Protein AF-A0A395H4I0-F1 (afdb_monomer)

Sequence (330 aa):
MQPSVQTNLETSKQPSVEATQTSAINPSAIHPSTIHPMQPIQTPQPAIRRTYPSWLFFQRISRWSTEQLDALNISQHDMITPRVLIGEEYIPTRRDRDAVYTNLLRAFTEPSEFDIVGYDPASTMMRNNQLRHTFQLLGMIFDIIFKNEPLPCTVDMLISQLGMPFALFRDNFIVDREDIPFHLLKFNMRGTLHCNGGIYHHTDRKRRFPLVVFAHTTKTHHRLPHPTNHELASTLLPMTTEYDHGLTRPKYTGFSISAHGTEYRITRADASHTYFEDLRHGRLTREKLIVLRTVKYNLLWREDREEFFEAFYAMCGFLGGYWGGKKSLV

Solvent-accessible surface area (backbone atoms only — not comparable to full-atom values): 19245 Å² total; per-residue (Å²): 134,84,85,87,87,87,84,86,91,86,88,87,83,84,87,88,88,82,90,79,92,83,86,92,87,88,88,87,89,85,87,89,82,91,77,82,81,78,72,79,79,76,70,75,74,73,79,77,74,58,74,45,66,52,58,69,78,67,74,54,48,35,71,66,50,70,71,56,51,59,54,51,30,70,43,78,44,72,67,40,52,52,46,76,64,71,33,65,92,43,44,74,40,93,87,62,48,43,70,66,57,53,52,49,52,45,55,66,36,65,59,49,47,66,52,27,64,62,56,46,74,82,40,73,66,42,60,71,31,91,49,37,65,40,38,47,50,50,15,52,44,48,51,36,56,76,70,71,47,90,75,76,92,52,60,48,59,44,52,44,52,64,35,55,84,41,64,76,39,54,75,42,42,42,75,43,59,54,61,45,59,48,74,36,69,74,40,71,41,71,51,66,48,86,40,48,14,30,35,25,46,57,86,49,82,79,62,68,59,43,54,27,21,26,22,55,62,78,89,68,82,92,81,65,56,58,58,68,35,33,39,50,41,27,14,44,48,26,25,50,44,44,54,50,73,64,61,90,49,85,56,38,64,9,26,20,39,36,48,55,83,56,33,35,32,52,32,38,27,40,34,42,53,67,37,52,54,24,47,46,61,9,39,75,36,88,53,56,32,38,34,38,27,39,52,76,22,41,60,57,41,47,70,32,32,48,54,47,46,52,34,53,52,20,46,50,50,45,50,48,40,72,71,63,81,46,89,74,86,126

Secondary structure (DSSP, 8-state):
--------------------------------------------------SS-TTTTTSSTT---HHHHHHTTEEEEEEE-HHHHH-GGGS--TTT--HHHHHHHHHHHSS-HHHHHT--TTSHHHHH-TTHHHHHHHHHHHHHHHTT--PPP-HHHHHHHHHTTSHHHHHHEEEE-S-EEEEEGGGTEEEEE-SS-EEEETT-TT--SEEEEEE-----TTTSPPHHHHHHHHHHHHHHHHHHHT---SEEEEEEEEEETTEEEEEEEEEEHHHHHHHHTT---SS-EEEEEEPPEETTSHHHHHHHHHHHHHHHHHHHHHHHSS----

pLDDT: mean 79.47, std 21.93, range [29.45, 97.94]

Structure (mmCIF, N/CA/C/O backbone):
data_AF-A0A395H4I0-F1
#
_entry.id   AF-A0A395H4I0-F1
#
loop_
_atom_site.group_PDB
_atom_site.id
_atom_site.type_symbol
_atom_site.label_atom_id
_atom_site.label_alt_id
_atom_site.label_comp_id
_atom_site.label_asym_id
_atom_site.label_entity_id
_atom_site.label_seq_id
_atom_site.pdbx_PDB_ins_code
_atom_site.Cartn_x
_atom_site.Cartn_y
_atom_site.Cartn_z
_atom_site.occupancy
_atom_site.B_iso_or_equiv
_atom_site.auth_seq_id
_atom_site.auth_comp_id
_atom_site.auth_asym_id
_atom_site.auth_atom_id
_atom_site.pdbx_PDB_model_num
ATOM 1 N N . MET A 1 1 ? 56.758 -24.321 8.928 1.00 40.31 1 MET A N 1
ATOM 2 C CA . MET A 1 1 ? 57.228 -24.179 10.319 1.00 40.31 1 MET A CA 1
ATOM 3 C C . MET A 1 1 ? 56.050 -23.730 11.166 1.00 40.31 1 MET A C 1
ATOM 5 O O . MET A 1 1 ? 55.597 -22.607 11.002 1.00 40.31 1 MET A O 1
ATOM 9 N N . GLN A 1 2 ? 55.502 -24.644 11.973 1.00 40.38 2 GLN A N 1
ATOM 10 C CA . GLN A 1 2 ? 54.698 -24.297 13.153 1.00 40.38 2 GLN A CA 1
ATOM 11 C C . GLN A 1 2 ? 55.598 -23.559 14.166 1.00 40.38 2 GLN A C 1
ATOM 13 O O . GLN A 1 2 ? 56.822 -23.708 14.093 1.00 40.38 2 GLN A O 1
ATOM 18 N N . PRO A 1 3 ? 55.018 -22.777 15.090 1.00 43.78 3 PRO A N 1
ATOM 19 C CA . PRO A 1 3 ? 54.666 -23.374 16.378 1.00 43.78 3 PRO A CA 1
ATOM 20 C C . PRO A 1 3 ? 53.314 -22.912 16.945 1.00 43.78 3 PRO A C 1
ATOM 22 O O . PRO A 1 3 ? 52.966 -21.735 16.956 1.00 43.78 3 PRO A O 1
ATOM 25 N N . SER A 1 4 ? 52.595 -23.891 17.480 1.00 36.41 4 SER A N 1
ATOM 26 C CA . SER A 1 4 ? 51.643 -23.779 18.587 1.00 36.41 4 SER A CA 1
ATOM 27 C C . SER A 1 4 ? 52.429 -23.743 19.905 1.00 36.41 4 SER A C 1
ATOM 29 O O . SER A 1 4 ? 53.425 -24.450 19.957 1.00 36.41 4 SER A O 1
ATOM 31 N N . VAL A 1 5 ? 51.962 -23.057 20.962 1.00 35.47 5 VAL A N 1
ATOM 32 C CA . VAL A 1 5 ? 52.017 -23.512 22.379 1.00 35.47 5 VAL A CA 1
ATOM 33 C C . VAL A 1 5 ? 51.016 -22.700 23.230 1.00 35.47 5 VAL A C 1
ATOM 35 O O . VAL A 1 5 ? 50.913 -21.483 23.112 1.00 35.47 5 VAL A O 1
ATOM 38 N N . GLN A 1 6 ? 50.275 -23.438 24.063 1.00 35.91 6 GLN A N 1
ATOM 39 C CA . GLN A 1 6 ? 49.303 -23.053 25.098 1.00 35.91 6 GLN A CA 1
ATOM 40 C C . GLN A 1 6 ? 49.957 -22.572 26.410 1.00 35.91 6 GLN A C 1
ATOM 42 O O . GLN A 1 6 ? 51.056 -23.014 26.715 1.00 35.91 6 GLN A O 1
ATOM 47 N N . THR A 1 7 ? 49.197 -21.860 27.257 1.00 34.38 7 THR A N 1
ATOM 48 C CA . THR A 1 7 ? 49.207 -21.989 28.743 1.00 34.38 7 THR A CA 1
ATOM 49 C C . THR A 1 7 ? 47.941 -21.323 29.318 1.00 34.38 7 THR A C 1
ATOM 51 O O . THR A 1 7 ? 47.656 -20.185 28.966 1.00 34.38 7 THR A O 1
ATOM 54 N N . ASN A 1 8 ? 47.030 -22.100 29.925 1.00 30.36 8 ASN A N 1
ATOM 55 C CA . ASN A 1 8 ? 46.751 -22.297 31.372 1.00 30.36 8 ASN A CA 1
ATOM 56 C C . ASN A 1 8 ? 45.872 -21.196 32.017 1.00 30.36 8 ASN A C 1
ATOM 58 O O . ASN A 1 8 ? 46.215 -20.026 31.946 1.00 30.36 8 ASN A O 1
ATOM 62 N N . LEU A 1 9 ? 44.632 -21.485 32.448 1.00 32.34 9 LEU A N 1
ATOM 63 C CA . LEU A 1 9 ? 44.163 -22.148 33.692 1.00 32.34 9 LEU A CA 1
ATOM 64 C C . LEU A 1 9 ? 44.311 -21.265 34.943 1.00 32.34 9 LEU A C 1
ATOM 66 O O . LEU A 1 9 ? 45.402 -21.173 35.486 1.00 32.34 9 LEU A O 1
ATOM 70 N N . GLU A 1 10 ? 43.190 -20.731 35.449 1.00 31.22 10 GLU A N 1
ATOM 71 C CA . GLU A 1 10 ? 42.990 -20.564 36.894 1.00 31.22 10 GLU A CA 1
ATOM 72 C C . GLU A 1 10 ? 41.499 -20.531 37.295 1.00 31.22 10 GLU A C 1
ATOM 74 O O . GLU A 1 10 ? 40.673 -19.776 36.787 1.00 31.22 10 GLU A O 1
ATOM 79 N N . THR A 1 11 ? 41.196 -21.453 38.203 1.00 31.09 11 THR A N 1
ATOM 80 C CA . THR A 1 11 ? 40.010 -21.715 39.030 1.00 31.09 11 THR A CA 1
ATOM 81 C C . THR A 1 11 ? 39.593 -20.557 39.942 1.00 31.09 11 THR A C 1
ATOM 83 O O . THR A 1 11 ? 40.468 -19.852 40.425 1.00 31.09 11 THR A O 1
ATOM 86 N N . SER A 1 12 ? 38.305 -20.484 40.339 1.00 29.45 12 SER A N 1
ATOM 87 C CA . SER A 1 12 ? 37.882 -20.465 41.767 1.00 29.45 12 SER A CA 1
ATOM 88 C C . SER A 1 12 ? 36.377 -20.162 41.995 1.00 29.45 12 SER A C 1
ATOM 90 O O . SER A 1 12 ? 35.897 -19.075 41.694 1.00 29.45 12 SER A O 1
ATOM 92 N N . LYS A 1 13 ? 35.715 -21.126 42.660 1.00 32.75 13 LYS A N 1
ATOM 93 C CA . LYS A 1 13 ? 34.699 -21.030 43.743 1.00 32.75 13 LYS A CA 1
ATOM 94 C C . LYS A 1 13 ? 33.244 -20.585 43.478 1.00 32.75 13 LYS A C 1
ATOM 96 O O . LYS A 1 13 ? 32.913 -19.408 43.423 1.00 32.75 13 LYS A O 1
ATOM 101 N N . GLN A 1 14 ? 32.362 -21.590 43.565 1.00 36.56 14 GLN A N 1
ATOM 102 C CA . GLN A 1 14 ? 31.036 -21.527 44.209 1.00 36.56 14 GLN A CA 1
ATOM 103 C C . GLN A 1 14 ? 31.145 -21.258 45.724 1.00 36.56 14 GLN A C 1
ATOM 105 O O . GLN A 1 14 ? 32.187 -21.531 46.331 1.00 36.56 14 GLN A O 1
ATOM 110 N N . PRO A 1 15 ? 30.022 -20.872 46.356 1.00 43.84 15 PRO A N 1
ATOM 111 C CA . PRO A 1 15 ? 29.534 -21.714 47.445 1.00 43.84 15 PRO A CA 1
ATOM 112 C C . PRO A 1 15 ? 28.026 -22.011 47.406 1.00 43.84 15 PRO A C 1
ATOM 114 O O . PRO A 1 15 ? 27.200 -21.241 46.919 1.00 43.84 15 PRO A O 1
ATOM 117 N N . SER A 1 16 ? 27.739 -23.182 47.962 1.00 33.38 16 SER A N 1
ATOM 118 C CA . SER A 1 16 ? 26.475 -23.868 48.216 1.00 33.38 16 SER A CA 1
ATOM 119 C C . SER A 1 16 ? 25.776 -23.354 49.481 1.00 33.38 16 SER A C 1
ATOM 121 O O . SER A 1 16 ? 26.465 -22.972 50.424 1.00 33.38 16 SER A O 1
ATOM 123 N N . VAL A 1 17 ? 24.445 -23.480 49.566 1.00 35.34 17 VAL A N 1
ATOM 124 C CA . VAL A 1 17 ? 23.722 -23.653 50.843 1.00 35.34 17 VAL A CA 1
ATOM 125 C C . VAL A 1 17 ? 22.528 -24.584 50.620 1.00 35.34 17 VAL A C 1
ATOM 127 O O . VAL A 1 17 ? 21.749 -24.392 49.689 1.00 35.34 17 VAL A O 1
ATOM 130 N N . GLU A 1 18 ? 22.404 -25.584 51.488 1.00 33.91 18 GLU A N 1
ATOM 131 C CA . GLU A 1 18 ? 21.342 -26.586 51.549 1.00 33.91 18 GLU A CA 1
ATOM 132 C C . GLU A 1 18 ? 20.825 -26.692 53.001 1.00 33.91 18 GLU A C 1
ATOM 134 O O . GLU A 1 18 ? 21.573 -26.400 53.937 1.00 33.91 18 GLU A O 1
ATOM 139 N N . ALA A 1 19 ? 19.589 -27.203 53.135 1.00 36.31 19 ALA A N 1
ATOM 140 C CA . ALA A 1 19 ? 18.969 -27.845 54.314 1.00 36.31 19 ALA A CA 1
ATOM 141 C C . ALA A 1 19 ? 18.337 -26.903 55.388 1.00 36.31 19 ALA A C 1
ATOM 143 O O . ALA A 1 19 ? 18.839 -25.817 55.634 1.00 36.31 19 ALA A O 1
ATOM 144 N N . THR A 1 20 ? 17.234 -27.197 56.108 1.00 31.31 20 THR A N 1
ATOM 145 C CA . THR A 1 20 ? 16.386 -28.403 56.304 1.00 31.31 20 THR A CA 1
ATOM 146 C C . THR A 1 20 ? 15.064 -28.020 57.037 1.00 31.31 20 THR A C 1
ATOM 148 O O . THR A 1 20 ? 15.086 -27.057 57.792 1.00 31.31 20 THR A O 1
ATOM 151 N N . GLN A 1 21 ? 13.966 -28.779 56.812 1.00 31.06 21 GLN A N 1
ATOM 152 C CA . GLN A 1 21 ? 12.900 -29.338 57.718 1.00 31.06 21 GLN A CA 1
ATOM 153 C C . GLN A 1 21 ? 12.555 -28.652 59.089 1.00 31.06 21 GLN A C 1
ATOM 155 O O . GLN A 1 21 ? 13.427 -28.103 59.737 1.00 31.06 21 GLN A O 1
ATOM 160 N N . THR A 1 22 ? 11.356 -28.685 59.721 1.00 29.86 22 THR A N 1
ATOM 161 C CA . THR A 1 22 ? 10.336 -29.751 59.938 1.00 29.86 22 THR A CA 1
ATOM 162 C C . THR A 1 22 ? 9.107 -29.219 60.753 1.00 29.86 22 THR A C 1
ATOM 164 O O . THR A 1 22 ? 9.269 -28.298 61.544 1.00 29.86 22 THR A O 1
ATOM 167 N N . SER A 1 23 ? 7.950 -29.908 60.649 1.00 32.09 23 SER A N 1
ATOM 168 C CA . SER A 1 23 ? 6.951 -30.288 61.704 1.00 32.09 23 SER A CA 1
ATOM 169 C C . SER A 1 23 ? 5.918 -29.331 62.373 1.00 32.09 23 SER A C 1
ATOM 171 O O . SER A 1 23 ? 6.251 -28.545 63.246 1.00 32.09 23 SER A O 1
ATOM 173 N N . ALA A 1 24 ? 4.633 -29.583 62.044 1.00 32.31 24 ALA A N 1
ATOM 174 C CA . ALA A 1 24 ? 3.453 -30.003 62.858 1.00 32.31 24 ALA A CA 1
ATOM 175 C C . ALA A 1 24 ? 2.949 -29.285 64.153 1.00 32.31 24 ALA A C 1
ATOM 177 O O . ALA A 1 24 ? 3.719 -29.049 65.074 1.00 32.31 24 ALA A O 1
ATOM 178 N N . ILE A 1 25 ? 1.597 -29.163 64.257 1.00 32.47 25 ILE A N 1
ATOM 179 C CA . ILE A 1 25 ? 0.652 -29.483 65.386 1.00 32.47 25 ILE A CA 1
ATOM 180 C C . ILE A 1 25 ? -0.531 -28.462 65.519 1.00 32.47 25 ILE A C 1
ATOM 182 O O . ILE A 1 25 ? -0.321 -27.268 65.688 1.00 32.47 25 ILE A O 1
ATOM 186 N N . ASN A 1 26 ? -1.782 -28.966 65.463 1.00 32.38 26 ASN A N 1
ATOM 187 C CA . ASN A 1 26 ? -3.092 -28.372 65.885 1.00 32.38 26 ASN A CA 1
ATOM 188 C C . ASN A 1 26 ? -3.301 -28.584 67.421 1.00 32.38 26 ASN A C 1
ATOM 190 O O . ASN A 1 26 ? -2.611 -29.485 67.897 1.00 32.38 26 ASN A O 1
ATOM 194 N N . PRO A 1 27 ? -4.249 -27.985 68.217 1.00 43.47 27 PRO A N 1
ATOM 195 C CA . PRO A 1 27 ? -5.638 -27.574 67.882 1.00 43.47 27 PRO A CA 1
ATOM 196 C C . PRO A 1 27 ? -6.277 -26.403 68.726 1.00 43.47 27 PRO A C 1
ATOM 198 O O . PRO A 1 27 ? -5.654 -25.816 69.602 1.00 43.47 27 PRO A O 1
ATOM 201 N N . SER A 1 28 ? -7.591 -26.180 68.515 1.00 32.28 28 SER A N 1
ATOM 202 C CA . SER A 1 28 ? -8.637 -25.791 69.504 1.00 32.28 28 SER A CA 1
ATOM 203 C C . SER A 1 28 ? -9.051 -24.315 69.747 1.00 32.28 28 SER A C 1
ATOM 205 O O . SER A 1 28 ? -8.457 -23.600 70.540 1.00 32.28 28 SER A O 1
ATOM 207 N N . ALA A 1 29 ? -10.249 -24.003 69.215 1.00 31.52 29 ALA A N 1
ATOM 208 C CA . ALA A 1 29 ? -11.496 -23.699 69.954 1.00 31.52 29 ALA A CA 1
ATOM 209 C C . ALA A 1 29 ? -12.008 -22.237 70.161 1.00 31.52 29 ALA A C 1
ATOM 211 O O . ALA A 1 29 ? -11.309 -21.353 70.632 1.00 31.52 29 ALA A O 1
ATOM 212 N N . ILE A 1 30 ? -13.337 -22.130 69.945 1.00 33.91 30 ILE A N 1
ATOM 213 C CA . ILE A 1 30 ? -14.381 -21.221 70.496 1.00 33.91 30 ILE A CA 1
ATOM 214 C C . ILE A 1 30 ? -14.670 -19.854 69.801 1.00 33.91 30 ILE A C 1
ATOM 216 O O . ILE A 1 30 ? -13.828 -18.974 69.701 1.00 33.91 30 ILE A O 1
ATOM 220 N N . HIS A 1 31 ? -15.940 -19.734 69.364 1.00 36.09 31 HIS A N 1
ATOM 221 C CA . HIS A 1 31 ? -16.800 -18.594 68.935 1.00 36.09 31 HIS A CA 1
ATOM 222 C C . HIS A 1 31 ? -16.770 -17.322 69.836 1.00 36.09 31 HIS A C 1
ATOM 224 O O . HIS A 1 31 ? -16.160 -17.400 70.898 1.00 36.09 31 HIS A O 1
ATOM 230 N N . PRO A 1 32 ? -17.542 -16.217 69.588 1.00 44.81 32 PRO A N 1
ATOM 231 C CA . PRO A 1 32 ? -18.353 -15.767 68.426 1.00 44.81 32 PRO A CA 1
ATOM 232 C C . PRO A 1 32 ? -18.133 -14.271 68.026 1.00 44.81 32 PRO A C 1
ATOM 234 O O . PRO A 1 32 ? -17.576 -13.498 68.798 1.00 44.81 32 PRO A O 1
ATOM 237 N N . SER A 1 33 ? -18.671 -13.830 66.872 1.00 32.62 33 SER A N 1
ATOM 238 C CA . SER A 1 33 ? -19.470 -12.582 66.678 1.00 32.62 33 SER A CA 1
ATOM 239 C C . SER A 1 33 ? -19.290 -11.922 65.298 1.00 32.62 33 SER A C 1
ATOM 241 O O . SER A 1 33 ? -18.226 -11.434 64.942 1.00 32.62 33 SER A O 1
ATOM 243 N N . THR A 1 34 ? -20.399 -11.894 64.557 1.00 43.41 34 THR A N 1
ATOM 244 C CA . THR A 1 34 ? -20.977 -10.743 63.840 1.00 43.41 34 THR A CA 1
ATOM 245 C C . THR A 1 34 ? -20.044 -9.720 63.184 1.00 43.41 34 THR A C 1
ATOM 247 O O . THR A 1 34 ? -19.693 -8.729 63.814 1.00 43.41 34 THR A O 1
ATOM 250 N N . ILE A 1 35 ? -19.834 -9.841 61.867 1.00 40.31 35 ILE A N 1
ATOM 251 C CA . ILE A 1 35 ? -19.731 -8.685 60.958 1.00 40.31 35 ILE A CA 1
ATOM 252 C C . ILE A 1 35 ? -20.445 -9.048 59.648 1.00 40.31 35 ILE A C 1
ATOM 254 O O . ILE A 1 35 ? -20.053 -9.975 58.942 1.00 40.31 35 ILE A O 1
ATOM 258 N N . HIS A 1 36 ? -21.521 -8.323 59.337 1.00 45.88 36 HIS A N 1
ATOM 259 C CA . HIS A 1 36 ? -22.152 -8.343 58.020 1.00 45.88 36 HIS A CA 1
ATOM 260 C C . HIS A 1 36 ? -21.139 -7.888 56.959 1.00 45.88 36 HIS A C 1
ATOM 262 O O . HIS A 1 36 ? -20.554 -6.816 57.129 1.00 45.88 36 HIS A O 1
ATOM 268 N N . PRO A 1 37 ? -20.957 -8.597 55.832 1.00 40.00 37 PRO A N 1
ATOM 269 C CA . PRO A 1 37 ? -20.312 -7.981 54.689 1.00 40.00 37 PRO A CA 1
ATOM 270 C C . PRO A 1 37 ? -21.253 -6.893 54.163 1.00 40.00 37 PRO A C 1
ATOM 272 O O . PRO A 1 37 ? -22.315 -7.187 53.610 1.00 40.00 37 PRO A O 1
ATOM 275 N N . MET A 1 38 ? -20.874 -5.626 54.360 1.00 42.22 38 MET A N 1
ATOM 276 C CA . MET A 1 38 ? -21.398 -4.530 53.553 1.00 42.22 38 MET A CA 1
ATOM 277 C C . MET A 1 38 ? -21.181 -4.926 52.095 1.00 42.22 38 MET A C 1
ATOM 279 O O . MET A 1 38 ? -20.045 -5.014 51.627 1.00 42.22 38 MET A O 1
ATOM 283 N N . GLN A 1 39 ? -22.273 -5.204 51.386 1.00 44.09 39 GLN A N 1
ATOM 284 C CA . GLN A 1 39 ? -22.231 -5.251 49.936 1.00 44.09 39 GLN A CA 1
ATOM 285 C C . GLN A 1 39 ? -21.665 -3.907 49.463 1.00 44.09 39 GLN A C 1
ATOM 287 O O . GLN A 1 39 ? -22.126 -2.863 49.938 1.00 44.09 39 GLN A O 1
ATOM 292 N N . PRO A 1 40 ? -20.674 -3.893 48.555 1.00 42.59 40 PRO A N 1
ATOM 293 C CA . PRO A 1 40 ? -20.303 -2.658 47.902 1.00 42.59 40 PRO A CA 1
ATOM 294 C C . PRO A 1 40 ? -21.563 -2.151 47.214 1.00 42.59 40 PRO A C 1
ATOM 296 O O . PRO A 1 40 ? -22.136 -2.847 46.373 1.00 42.59 40 PRO A O 1
ATOM 299 N N . ILE A 1 41 ? -22.009 -0.958 47.602 1.00 43.34 41 ILE A N 1
ATOM 300 C CA . ILE A 1 41 ? -22.979 -0.193 46.832 1.00 43.34 41 ILE A CA 1
ATOM 301 C C . ILE A 1 41 ? -22.347 -0.058 45.448 1.00 43.34 41 ILE A C 1
ATOM 303 O O . ILE A 1 41 ? -21.404 0.707 45.258 1.00 43.34 41 ILE A O 1
ATOM 307 N N . GLN A 1 42 ? -22.808 -0.877 44.502 1.00 41.28 42 GLN A N 1
ATOM 308 C CA . GLN A 1 42 ? -22.519 -0.691 43.094 1.00 41.28 42 GLN A CA 1
ATOM 309 C C . GLN A 1 42 ? -23.211 0.609 42.721 1.00 41.28 42 GLN A C 1
ATOM 311 O O . GLN A 1 42 ? -24.403 0.634 42.420 1.00 41.28 42 GLN A O 1
ATOM 316 N N . THR A 1 43 ? -22.475 1.713 42.814 1.00 39.62 43 THR A N 1
ATOM 317 C CA . THR A 1 43 ? -22.881 2.968 42.202 1.00 39.62 43 THR A CA 1
ATOM 318 C C . THR A 1 43 ? -23.172 2.632 40.743 1.00 39.62 43 THR A C 1
ATOM 320 O O . THR A 1 43 ? -22.268 2.125 40.068 1.00 39.62 43 THR A O 1
ATOM 323 N N . PRO A 1 44 ? -24.404 2.836 40.244 1.00 40.44 44 PRO A N 1
ATOM 324 C CA . PRO A 1 44 ? -24.689 2.613 38.841 1.00 40.44 44 PRO A CA 1
ATOM 325 C C . PRO A 1 44 ? -23.723 3.503 38.070 1.00 40.44 44 PRO A C 1
ATOM 327 O O . PRO A 1 44 ? -23.778 4.728 38.205 1.00 40.44 44 PRO A O 1
ATOM 330 N N . GLN A 1 45 ? -22.787 2.904 37.326 1.00 45.31 45 GLN A N 1
ATOM 331 C CA . GLN A 1 45 ? -21.975 3.674 36.396 1.00 45.31 45 GLN A CA 1
ATOM 332 C C . GLN A 1 45 ? -22.970 4.429 35.510 1.00 45.31 45 GLN A C 1
ATOM 334 O O . GLN A 1 45 ? -23.823 3.779 34.894 1.00 45.31 45 GLN A O 1
ATOM 339 N N . PRO A 1 46 ? -22.940 5.775 35.496 1.00 44.00 46 PRO A N 1
ATOM 340 C CA . PRO A 1 46 ? -23.886 6.541 34.709 1.00 44.00 46 PRO A CA 1
ATOM 341 C C . PRO A 1 46 ? -23.786 6.040 33.276 1.00 44.00 46 PRO A C 1
ATOM 343 O O . PRO A 1 46 ? -22.681 5.931 32.740 1.00 44.00 46 PRO A O 1
ATOM 346 N N . ALA A 1 47 ? -24.933 5.673 32.697 1.00 46.28 47 ALA A N 1
ATOM 347 C CA . ALA A 1 47 ? -25.011 5.189 31.330 1.00 46.28 47 ALA A CA 1
ATOM 348 C C . ALA A 1 47 ? -24.255 6.179 30.442 1.00 46.28 47 ALA A C 1
ATOM 350 O O . ALA A 1 47 ? -24.675 7.327 30.279 1.00 46.28 47 ALA A O 1
ATOM 351 N N . ILE A 1 48 ? -23.086 5.763 29.953 1.00 55.94 48 ILE A N 1
ATOM 352 C CA . ILE A 1 48 ? -22.210 6.638 29.187 1.00 55.94 48 ILE A CA 1
ATOM 353 C C . ILE A 1 48 ? -22.984 6.990 27.921 1.00 55.94 48 ILE A C 1
ATOM 355 O O . ILE A 1 48 ? -23.251 6.135 27.074 1.00 55.94 48 ILE A O 1
ATOM 359 N N . ARG A 1 49 ? -23.408 8.252 27.839 1.00 55.50 49 ARG A N 1
ATOM 360 C CA . ARG A 1 49 ? -24.219 8.768 26.742 1.00 55.50 49 ARG A CA 1
ATOM 361 C C . ARG A 1 49 ? -23.413 8.610 25.455 1.00 55.50 49 ARG A C 1
ATOM 363 O O . ARG A 1 49 ? -22.359 9.223 25.314 1.00 55.50 49 ARG A O 1
ATOM 370 N N . ARG A 1 50 ? -23.894 7.763 24.540 1.00 56.72 50 ARG A N 1
ATOM 371 C CA . ARG A 1 50 ? -23.298 7.620 23.207 1.00 56.72 50 ARG A CA 1
ATOM 372 C C . ARG A 1 50 ? -23.306 8.983 22.523 1.00 56.72 50 ARG A C 1
ATOM 374 O O . ARG A 1 50 ? -24.359 9.611 22.428 1.00 56.72 50 ARG A O 1
ATOM 381 N N . THR A 1 51 ? -22.140 9.423 22.071 1.00 69.31 51 THR A N 1
ATOM 382 C CA . THR A 1 51 ? -21.972 10.621 21.243 1.00 69.31 51 THR A CA 1
ATOM 383 C C . THR A 1 51 ? -22.350 10.311 19.796 1.00 69.31 51 THR A C 1
ATOM 385 O O . THR A 1 51 ? -22.991 11.129 19.146 1.00 69.31 51 THR A O 1
ATOM 388 N N . TYR A 1 52 ? -22.039 9.096 19.326 1.00 64.88 52 TYR A N 1
ATOM 389 C CA . TYR A 1 52 ? -22.276 8.656 17.951 1.00 64.88 52 TYR A CA 1
ATOM 390 C C . TYR A 1 52 ? -22.953 7.274 17.895 1.00 64.88 52 TYR A C 1
ATOM 392 O O . TYR A 1 52 ? -22.707 6.425 18.760 1.00 64.88 52 TYR A O 1
ATOM 400 N N . PRO A 1 53 ? -23.807 7.002 16.892 1.00 62.62 53 PRO A N 1
ATOM 401 C CA . PRO A 1 53 ? -24.320 5.656 16.664 1.00 62.62 53 PRO A CA 1
ATOM 402 C C . PRO A 1 53 ? -23.196 4.711 16.208 1.00 62.62 53 PRO A C 1
ATOM 404 O O . PRO A 1 53 ? -22.326 5.095 15.433 1.00 62.62 53 PRO A O 1
ATOM 407 N N . SER A 1 54 ? -23.231 3.444 16.634 1.00 58.94 54 SER A N 1
ATOM 408 C CA . SER A 1 54 ? -22.163 2.465 16.346 1.00 58.94 54 SER A CA 1
ATOM 409 C C . SER A 1 54 ? -21.972 2.167 14.854 1.00 58.94 54 SER A C 1
ATOM 411 O O . SER A 1 54 ? -20.911 1.722 14.439 1.00 58.94 54 SER A O 1
ATOM 413 N N . TRP A 1 55 ? -22.993 2.429 14.038 1.00 59.12 55 TRP A N 1
ATOM 414 C CA . TRP A 1 55 ? -22.984 2.190 12.598 1.00 59.12 55 TRP A CA 1
ATOM 415 C C . TRP A 1 55 ? -22.392 3.342 11.771 1.00 59.12 55 TRP A C 1
ATOM 417 O O . TRP A 1 55 ? -22.366 3.265 10.543 1.00 59.12 55 TRP A O 1
ATOM 427 N N . LEU A 1 56 ? -21.936 4.416 12.417 1.00 62.81 56 LEU A N 1
ATOM 428 C CA . LEU A 1 56 ? -21.605 5.672 11.752 1.00 62.81 56 LEU A CA 1
ATOM 429 C C . LEU A 1 56 ? -20.420 5.559 10.774 1.00 62.81 56 LEU A C 1
ATOM 431 O O . LEU A 1 56 ? -20.472 6.140 9.696 1.00 62.81 56 LEU A O 1
ATOM 435 N N . PHE A 1 57 ? -19.368 4.809 11.100 1.00 60.59 57 PHE A N 1
ATOM 436 C CA . PHE A 1 57 ? -18.080 4.953 10.405 1.00 60.59 57 PHE A CA 1
ATOM 437 C C . PHE A 1 57 ? -17.905 4.074 9.156 1.00 60.59 57 PHE A C 1
ATOM 439 O O . PHE A 1 57 ? -17.142 4.433 8.276 1.00 60.59 57 PHE A O 1
ATOM 446 N N . PHE A 1 58 ? -18.652 2.979 8.979 1.00 57.38 58 PHE A N 1
ATOM 447 C CA . PHE A 1 58 ? -18.421 2.048 7.849 1.00 57.38 58 PHE A CA 1
ATOM 448 C C . PHE A 1 58 ? -19.630 1.820 6.923 1.00 57.38 58 PHE A C 1
ATOM 450 O O . PHE A 1 58 ? -19.573 0.973 6.039 1.00 57.38 58 PHE A O 1
ATOM 457 N N . GLN A 1 59 ? -20.731 2.568 7.078 1.00 52.31 59 GLN A N 1
ATOM 458 C CA . GLN A 1 59 ? -21.945 2.365 6.265 1.00 52.31 59 GLN A CA 1
ATOM 459 C C . GLN A 1 59 ? -21.808 2.825 4.808 1.00 52.31 59 GLN A C 1
ATOM 461 O O . GLN A 1 59 ? -22.382 2.226 3.901 1.00 52.31 59 GLN A O 1
ATOM 466 N N . ARG A 1 60 ? -21.089 3.927 4.588 1.00 57.09 60 ARG A N 1
ATOM 467 C CA . ARG A 1 60 ? -20.826 4.526 3.275 1.00 57.09 60 ARG A CA 1
ATOM 468 C C . ARG A 1 60 ? -19.444 5.146 3.338 1.00 57.09 60 ARG A C 1
ATOM 470 O O . ARG A 1 60 ? -19.323 6.357 3.461 1.00 57.09 60 ARG A O 1
ATOM 477 N N . ILE A 1 61 ? -18.444 4.270 3.307 1.00 54.53 61 ILE A N 1
ATOM 478 C CA . ILE A 1 61 ? -16.992 4.482 3.472 1.00 54.53 61 ILE A CA 1
ATOM 479 C C . ILE A 1 61 ? -16.436 5.747 2.811 1.00 54.53 61 ILE A C 1
ATOM 481 O O . ILE A 1 61 ? -15.410 6.274 3.215 1.00 54.53 61 ILE A O 1
ATOM 485 N N . SER A 1 62 ? -17.131 6.277 1.822 1.00 53.53 62 SER A N 1
ATOM 486 C CA . SER A 1 62 ? -16.686 7.437 1.096 1.00 53.53 62 SER A CA 1
ATOM 487 C C . SER A 1 62 ? -17.536 8.694 1.302 1.00 53.53 62 SER A C 1
ATOM 489 O O . SER A 1 62 ? -17.039 9.806 1.157 1.00 53.53 62 SER A O 1
ATOM 491 N N . ARG A 1 63 ? -18.778 8.583 1.774 1.00 65.50 63 ARG A N 1
ATOM 492 C CA . ARG A 1 63 ? -19.671 9.732 2.015 1.00 65.50 63 ARG A CA 1
ATOM 493 C C . ARG A 1 63 ? -19.671 10.186 3.472 1.00 65.50 63 ARG A C 1
ATOM 495 O O . ARG A 1 63 ? -20.738 10.451 4.019 1.00 65.50 63 ARG A O 1
ATOM 502 N N . TRP A 1 64 ? -18.501 10.232 4.098 1.00 72.44 64 TRP A N 1
ATOM 503 C CA . TRP A 1 64 ? -18.408 10.734 5.462 1.00 72.44 64 TRP A CA 1
ATOM 504 C C . TRP A 1 64 ? -18.665 12.239 5.512 1.00 72.44 64 TRP A C 1
ATOM 506 O O . TRP A 1 64 ? -18.087 12.999 4.732 1.00 72.44 64 TRP A O 1
ATOM 516 N N . SER A 1 65 ? -19.560 12.649 6.408 1.00 73.38 65 SER A N 1
ATOM 517 C CA . SER A 1 65 ? -19.784 14.042 6.772 1.00 73.38 65 SER A CA 1
ATOM 518 C C . SER A 1 65 ? -18.594 14.583 7.564 1.00 73.38 65 SER A C 1
ATOM 520 O O . SER A 1 65 ? -17.791 13.826 8.111 1.00 73.38 65 SER A O 1
ATOM 522 N N . THR A 1 66 ? -18.502 15.907 7.669 1.00 75.81 66 THR A N 1
ATOM 523 C CA . THR A 1 66 ? -17.509 16.570 8.523 1.00 75.81 66 THR A CA 1
ATOM 524 C C . THR A 1 66 ? -17.594 16.072 9.963 1.00 75.81 66 THR A C 1
ATOM 526 O O . THR A 1 66 ? -16.579 15.717 10.539 1.00 75.81 66 THR A O 1
ATOM 529 N N . GLU A 1 67 ? -18.804 15.900 10.498 1.00 74.00 67 GLU A N 1
ATOM 530 C CA . GLU A 1 67 ? -19.021 15.364 11.848 1.00 74.00 67 GLU A CA 1
ATOM 531 C C . GLU A 1 67 ? -18.439 13.953 12.022 1.00 74.00 67 GLU A C 1
ATOM 533 O O . GLU A 1 67 ? -17.918 13.622 13.085 1.00 74.00 67 GLU A O 1
ATOM 538 N N . GLN A 1 68 ? -18.511 13.114 10.982 1.00 76.94 68 GLN A N 1
ATOM 539 C CA . GLN A 1 68 ? -17.924 11.772 10.995 1.00 76.94 68 GLN A CA 1
ATOM 540 C C . GLN A 1 68 ? -16.396 11.829 10.966 1.00 76.94 68 GLN A C 1
ATOM 542 O O . GLN A 1 68 ? -15.748 11.037 11.643 1.00 76.94 68 GLN A O 1
ATOM 547 N N . LEU A 1 69 ? -15.819 12.764 10.212 1.00 79.56 69 LEU A N 1
ATOM 548 C CA . LEU A 1 69 ? -14.372 12.977 10.170 1.00 79.56 69 LEU A CA 1
ATOM 549 C C . LEU A 1 69 ? -13.845 13.555 11.490 1.00 79.56 69 LEU A C 1
ATOM 551 O O . LEU A 1 69 ? -12.830 13.081 11.999 1.00 79.56 69 LEU A O 1
ATOM 555 N N . ASP A 1 70 ? -14.565 14.505 12.084 1.00 79.62 70 ASP A N 1
ATOM 556 C CA . ASP A 1 70 ? -14.236 15.091 13.386 1.00 79.62 70 ASP A CA 1
ATOM 557 C C . ASP A 1 70 ? -14.274 14.027 14.490 1.00 79.62 70 ASP A C 1
ATOM 559 O O . ASP A 1 70 ? -13.388 13.963 15.344 1.00 79.62 70 ASP A O 1
ATOM 563 N N . ALA A 1 71 ? -15.257 13.126 14.432 1.00 79.94 71 ALA A N 1
ATOM 564 C CA . ALA A 1 71 ? -15.398 12.024 15.376 1.00 79.94 71 ALA A CA 1
ATOM 565 C C . ALA A 1 71 ? -14.266 10.985 15.292 1.00 79.94 71 ALA A C 1
ATOM 567 O O . ALA A 1 71 ? -14.044 10.262 16.262 1.00 79.94 71 ALA A O 1
ATOM 568 N N . LEU A 1 72 ? -13.541 10.916 14.168 1.00 85.75 72 LEU A N 1
ATOM 569 C CA . LEU A 1 72 ? -12.351 10.073 14.028 1.00 85.75 72 LEU A CA 1
ATOM 570 C C . LEU A 1 72 ? -11.096 10.706 14.653 1.00 85.75 72 LEU A C 1
ATOM 572 O O . LEU A 1 72 ? -10.080 10.017 14.754 1.00 85.75 72 LEU A O 1
ATOM 576 N N . ASN A 1 73 ? -11.141 11.979 15.069 1.00 89.88 73 ASN A N 1
ATOM 577 C CA . ASN A 1 73 ? -10.026 12.706 15.690 1.00 89.88 73 ASN A CA 1
ATOM 578 C C . ASN A 1 73 ? -8.693 12.488 14.947 1.00 89.88 73 ASN A C 1
ATOM 580 O O . ASN A 1 73 ? -7.720 11.941 15.476 1.00 89.88 73 ASN A O 1
ATOM 584 N N . ILE A 1 74 ? -8.687 12.842 13.663 1.00 90.88 74 ILE A N 1
ATOM 585 C CA . ILE A 1 74 ? -7.604 12.512 12.737 1.00 90.88 74 ILE A CA 1
ATOM 586 C C . ILE A 1 74 ? -6.430 13.475 12.932 1.00 90.88 74 ILE A C 1
ATOM 588 O O . ILE A 1 74 ? -6.595 14.693 12.943 1.00 90.88 74 ILE A O 1
ATOM 592 N N . SER A 1 75 ? -5.219 12.929 13.015 1.00 94.00 75 SER A N 1
ATOM 593 C CA . SER A 1 75 ? -3.964 13.677 12.923 1.00 94.00 75 SER A CA 1
ATOM 594 C C . SER A 1 75 ? -3.237 13.247 11.663 1.00 94.00 75 SER A C 1
ATOM 596 O O . SER A 1 75 ? -2.637 12.172 11.619 1.00 94.00 75 SER A O 1
ATOM 598 N N . GLN A 1 76 ? -3.331 14.074 10.627 1.00 92.56 76 GLN A N 1
ATOM 599 C CA . GLN A 1 76 ? -2.753 13.780 9.324 1.00 92.56 76 GLN A CA 1
ATOM 600 C C . GLN A 1 76 ? -1.359 14.399 9.187 1.00 92.56 76 GLN A C 1
ATOM 602 O O . GLN A 1 76 ? -1.158 15.571 9.504 1.00 92.56 76 GLN A O 1
ATOM 607 N N . HIS A 1 77 ? -0.414 13.608 8.685 1.00 94.06 77 HIS A N 1
ATOM 608 C CA . HIS A 1 77 ? 0.953 14.011 8.382 1.00 94.06 77 HIS A CA 1
ATOM 609 C C . HIS A 1 77 ? 1.282 13.593 6.946 1.00 94.06 77 HIS A C 1
ATOM 611 O O . HIS A 1 77 ? 1.353 12.403 6.635 1.00 94.06 77 HIS A O 1
ATOM 617 N N . ASP A 1 78 ? 1.458 14.578 6.072 1.00 93.19 78 ASP A N 1
ATOM 618 C CA . ASP A 1 78 ? 1.729 14.375 4.650 1.00 93.19 78 ASP A CA 1
ATOM 619 C C . ASP A 1 78 ? 3.219 14.525 4.324 1.00 93.19 78 ASP A C 1
ATOM 621 O O . ASP A 1 78 ? 3.971 15.145 5.076 1.00 93.19 78 ASP A O 1
ATOM 625 N N . MET A 1 79 ? 3.622 13.998 3.162 1.00 92.94 79 MET A N 1
ATOM 626 C CA . MET A 1 79 ? 4.986 14.101 2.620 1.00 92.94 79 MET A CA 1
ATOM 627 C C . MET A 1 79 ? 6.052 13.515 3.551 1.00 92.94 79 MET A C 1
ATOM 629 O O . MET A 1 79 ? 7.160 14.035 3.668 1.00 92.94 79 MET A O 1
ATOM 633 N N . ILE A 1 80 ? 5.707 12.427 4.231 1.00 94.81 80 ILE A N 1
ATOM 634 C CA . ILE A 1 80 ? 6.627 11.758 5.142 1.00 94.81 80 ILE A CA 1
ATOM 635 C C . ILE A 1 80 ? 7.521 10.756 4.397 1.00 94.81 80 ILE A C 1
ATOM 637 O O . ILE A 1 80 ? 7.119 10.163 3.396 1.00 94.81 80 ILE A O 1
ATOM 641 N N . THR A 1 81 ? 8.739 10.560 4.900 1.00 94.56 81 THR A N 1
ATOM 642 C CA . THR A 1 81 ? 9.719 9.633 4.315 1.00 94.56 81 THR A CA 1
ATOM 643 C C . THR A 1 81 ? 9.392 8.175 4.658 1.00 94.56 81 THR A C 1
ATOM 645 O O . THR A 1 81 ? 8.707 7.925 5.657 1.00 94.56 81 THR A O 1
ATOM 648 N N . PRO A 1 82 ? 9.932 7.188 3.916 1.00 93.19 82 PRO A N 1
ATOM 649 C CA . PRO A 1 82 ? 9.772 5.767 4.246 1.00 93.19 82 PRO A CA 1
ATOM 650 C C . PRO A 1 82 ? 10.163 5.433 5.697 1.00 93.19 82 PRO A C 1
ATOM 652 O O . PRO A 1 82 ? 9.470 4.676 6.379 1.00 93.19 82 PRO A O 1
ATOM 655 N N . ARG A 1 83 ? 11.228 6.076 6.197 1.00 93.81 83 ARG A N 1
ATOM 656 C CA . ARG A 1 83 ? 11.724 5.960 7.578 1.00 93.81 83 ARG A CA 1
ATOM 657 C C . ARG A 1 83 ? 10.680 6.347 8.617 1.00 93.81 83 ARG A C 1
ATOM 659 O O . ARG A 1 83 ? 10.458 5.606 9.567 1.00 93.81 83 ARG A O 1
ATOM 666 N N . VAL A 1 84 ? 10.008 7.477 8.412 1.00 94.81 84 VAL A N 1
ATOM 667 C CA . VAL A 1 84 ? 8.933 7.937 9.303 1.00 94.81 84 VAL A CA 1
ATOM 668 C C . VAL A 1 84 ? 7.666 7.097 9.115 1.00 94.81 84 VAL A C 1
ATOM 670 O O . VAL A 1 84 ? 6.954 6.846 10.084 1.00 94.81 84 VAL A O 1
ATOM 673 N N . LEU A 1 85 ? 7.388 6.637 7.888 1.00 95.19 85 LEU A N 1
ATOM 674 C CA . LEU A 1 85 ? 6.202 5.839 7.567 1.00 95.19 85 LEU A CA 1
ATOM 675 C C . LEU A 1 85 ? 6.219 4.500 8.299 1.00 95.19 85 LEU A C 1
ATOM 677 O O . LEU A 1 85 ? 5.217 4.122 8.903 1.00 95.19 85 LEU A O 1
ATOM 681 N N . ILE A 1 86 ? 7.323 3.759 8.216 1.00 93.38 86 ILE A N 1
ATOM 682 C CA . ILE A 1 86 ? 7.391 2.374 8.697 1.00 93.38 86 ILE A CA 1
ATOM 683 C C . ILE A 1 86 ? 8.088 2.278 10.059 1.00 93.38 86 ILE A C 1
ATOM 685 O O . ILE A 1 86 ? 7.596 1.564 10.937 1.00 93.38 86 ILE A O 1
ATOM 689 N N . GLY A 1 87 ? 9.160 3.044 10.254 1.00 90.69 87 GLY A N 1
ATOM 690 C CA . GLY A 1 87 ? 10.091 2.935 11.376 1.00 90.69 87 GLY A CA 1
ATOM 691 C C . GLY A 1 87 ? 11.495 2.597 10.875 1.00 90.69 87 GLY A C 1
ATOM 692 O O . GLY A 1 87 ? 11.654 1.757 9.988 1.00 90.69 87 GLY A O 1
ATOM 693 N N . GLU A 1 88 ? 12.511 3.256 11.436 1.00 89.00 88 GLU A N 1
ATOM 694 C CA . GLU A 1 88 ? 13.928 3.087 11.071 1.00 89.00 88 GLU A CA 1
ATOM 695 C C . GLU A 1 88 ? 14.389 1.626 11.143 1.00 89.00 88 GLU A C 1
ATOM 697 O O . GLU A 1 88 ? 15.214 1.192 10.346 1.00 89.00 88 GLU A O 1
ATOM 702 N N . GLU A 1 89 ? 13.824 0.848 12.064 1.00 88.31 89 GLU A N 1
ATOM 703 C CA . GLU A 1 89 ? 14.166 -0.553 12.295 1.00 88.31 89 GLU A CA 1
ATOM 704 C C . GLU A 1 89 ? 13.748 -1.504 11.161 1.00 88.31 89 GLU A C 1
ATOM 706 O O . GLU A 1 89 ? 14.245 -2.626 11.097 1.00 88.31 89 GLU A O 1
ATOM 711 N N . TYR A 1 90 ? 12.850 -1.074 10.270 1.00 88.38 90 TYR A N 1
ATOM 712 C CA . TYR A 1 90 ? 12.416 -1.853 9.103 1.00 88.38 90 TYR A CA 1
ATOM 713 C C . TYR A 1 90 ? 13.061 -1.379 7.800 1.00 88.38 90 TYR A C 1
ATOM 715 O O . TYR A 1 90 ? 12.858 -1.993 6.751 1.00 88.38 90 TYR A O 1
ATOM 723 N N . ILE A 1 91 ? 13.814 -0.279 7.846 1.00 87.88 91 ILE A N 1
ATOM 724 C CA . ILE A 1 91 ? 14.487 0.275 6.679 1.00 87.88 91 ILE A CA 1
ATOM 725 C C . ILE A 1 91 ? 15.805 -0.474 6.492 1.00 87.88 91 ILE A C 1
ATOM 727 O O . ILE A 1 91 ? 16.631 -0.458 7.408 1.00 87.88 91 ILE A O 1
ATOM 731 N N . PRO A 1 92 ? 16.055 -1.097 5.325 1.00 77.00 92 PRO A N 1
ATOM 732 C CA . PRO A 1 92 ? 17.303 -1.812 5.082 1.00 77.00 92 PRO A CA 1
ATOM 733 C C . PRO A 1 92 ? 18.515 -0.893 5.284 1.00 77.00 92 PRO A C 1
ATOM 735 O O . PRO A 1 92 ? 18.793 0.003 4.474 1.00 77.00 92 PRO A O 1
ATOM 738 N N . THR A 1 93 ? 19.251 -1.086 6.381 1.00 71.12 93 THR A N 1
ATOM 739 C CA . THR A 1 93 ? 20.454 -0.293 6.648 1.00 71.12 93 THR A CA 1
ATOM 740 C C . THR A 1 93 ? 21.560 -0.697 5.680 1.00 71.12 93 THR A C 1
ATOM 742 O O . THR A 1 93 ? 21.540 -1.784 5.120 1.00 71.12 93 THR A O 1
ATOM 745 N N . ARG A 1 94 ? 22.600 0.130 5.499 1.00 64.50 94 ARG A N 1
ATOM 746 C CA . ARG A 1 94 ? 23.762 -0.263 4.671 1.00 64.50 94 ARG A CA 1
ATOM 747 C C . ARG A 1 94 ? 24.394 -1.602 5.088 1.00 64.50 94 ARG A C 1
ATOM 749 O O . ARG A 1 94 ? 2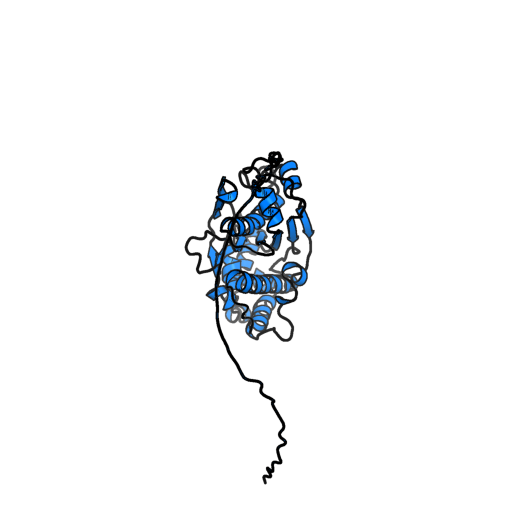5.074 -2.196 4.260 1.00 64.50 94 ARG A O 1
ATOM 756 N N . ARG A 1 95 ? 24.208 -2.038 6.341 1.00 54.41 95 ARG A N 1
ATOM 757 C CA . ARG A 1 95 ? 24.689 -3.330 6.850 1.00 54.41 95 ARG A CA 1
ATOM 758 C C . ARG A 1 95 ? 23.696 -4.471 6.596 1.00 54.41 95 ARG A C 1
ATOM 760 O O . ARG A 1 95 ? 24.155 -5.568 6.317 1.00 54.41 95 ARG A O 1
ATOM 767 N N . ASP A 1 96 ? 22.396 -4.174 6.602 1.00 57.25 96 ASP A N 1
ATOM 768 C CA . ASP A 1 96 ? 21.292 -5.135 6.408 1.00 57.25 96 ASP A CA 1
ATOM 769 C C . ASP A 1 96 ? 20.750 -5.137 4.967 1.00 57.25 96 ASP A C 1
ATOM 771 O O . ASP A 1 96 ? 19.723 -5.740 4.660 1.00 57.25 96 ASP A O 1
ATOM 775 N N . ARG A 1 97 ? 21.406 -4.406 4.056 1.00 63.97 97 ARG A N 1
ATOM 776 C CA . ARG A 1 97 ? 21.133 -4.462 2.621 1.00 63.97 97 ARG A CA 1
ATOM 777 C C . ARG A 1 97 ? 21.625 -5.803 2.098 1.00 63.97 97 ARG A C 1
ATOM 779 O O . ARG A 1 97 ? 22.671 -5.886 1.452 1.00 63.97 97 ARG A O 1
ATOM 786 N N . ASP A 1 98 ? 20.834 -6.835 2.348 1.00 71.00 98 ASP A N 1
ATOM 787 C CA . ASP A 1 98 ? 21.057 -8.149 1.779 1.00 71.00 98 ASP A CA 1
ATOM 788 C C . ASP A 1 98 ? 21.223 -8.033 0.267 1.00 71.00 98 ASP A C 1
ATOM 790 O O . ASP A 1 98 ? 20.638 -7.162 -0.396 1.00 71.00 98 ASP A O 1
ATOM 794 N N . ALA A 1 99 ? 22.027 -8.935 -0.298 1.00 79.81 99 ALA A N 1
ATOM 795 C CA . ALA A 1 99 ? 22.277 -8.974 -1.734 1.00 79.81 99 ALA A CA 1
ATOM 796 C C . ALA A 1 99 ? 20.960 -8.959 -2.531 1.00 79.81 99 ALA A C 1
ATOM 798 O O . ALA A 1 99 ? 20.884 -8.336 -3.585 1.00 79.81 99 ALA A O 1
ATOM 799 N N . VAL A 1 100 ? 19.900 -9.564 -1.983 1.00 82.75 100 VAL A N 1
ATOM 800 C CA . VAL A 1 100 ? 18.550 -9.565 -2.556 1.00 82.75 100 VAL A CA 1
ATOM 801 C C . VAL A 1 100 ? 17.972 -8.150 -2.674 1.00 82.75 100 VAL A C 1
ATOM 803 O O . VAL A 1 100 ? 17.614 -7.751 -3.782 1.00 82.75 100 VAL A O 1
ATOM 806 N N . TYR A 1 101 ? 17.928 -7.371 -1.584 1.00 88.56 101 TYR A N 1
ATOM 807 C CA . TYR A 1 101 ? 17.425 -5.991 -1.613 1.00 88.56 101 TYR A CA 1
ATOM 808 C C . TYR A 1 101 ? 18.230 -5.132 -2.589 1.00 88.56 101 TYR A C 1
ATOM 810 O O . TYR A 1 101 ? 17.660 -4.466 -3.449 1.00 88.56 101 TYR A O 1
ATOM 818 N N . THR A 1 102 ? 19.562 -5.182 -2.500 1.00 90.38 102 THR A N 1
ATOM 819 C CA . THR A 1 102 ? 20.436 -4.346 -3.338 1.00 90.38 102 THR A CA 1
ATOM 820 C C . THR A 1 102 ? 20.300 -4.683 -4.823 1.00 90.38 102 THR A C 1
ATOM 822 O O . THR A 1 102 ? 20.260 -3.778 -5.659 1.00 90.38 102 THR A O 1
ATOM 825 N N . ASN A 1 103 ? 20.201 -5.971 -5.166 1.00 91.31 103 ASN A N 1
ATOM 826 C CA . ASN A 1 103 ? 20.037 -6.413 -6.549 1.00 91.31 103 ASN A CA 1
ATOM 827 C C . ASN A 1 103 ? 18.664 -6.034 -7.108 1.00 91.31 103 ASN A C 1
ATOM 829 O O . ASN A 1 103 ? 18.575 -5.618 -8.261 1.00 91.31 103 ASN A O 1
ATOM 833 N N . LEU A 1 104 ? 17.601 -6.149 -6.308 1.00 93.38 104 LEU A N 1
ATOM 834 C CA . LEU A 1 104 ? 16.257 -5.755 -6.728 1.00 93.38 104 LEU A CA 1
ATOM 835 C C . LEU A 1 104 ? 16.116 -4.245 -6.860 1.00 93.38 104 LEU A C 1
ATOM 837 O O . LEU A 1 104 ? 15.599 -3.790 -7.874 1.00 93.38 104 LEU A O 1
ATOM 841 N N . LEU A 1 105 ? 16.634 -3.473 -5.903 1.00 94.88 105 LEU A N 1
ATOM 842 C CA . LEU A 1 105 ? 16.635 -2.016 -5.987 1.00 94.88 105 LEU A CA 1
ATOM 843 C C . LEU A 1 105 ? 17.383 -1.545 -7.239 1.00 94.88 105 LEU A C 1
ATOM 845 O O . LEU A 1 105 ? 16.883 -0.692 -7.971 1.00 94.88 105 LEU A O 1
ATOM 849 N N . ARG A 1 106 ? 18.554 -2.130 -7.530 1.00 95.06 106 ARG A N 1
ATOM 850 C CA . ARG A 1 106 ? 19.287 -1.844 -8.770 1.00 95.06 106 ARG A CA 1
ATOM 851 C C . ARG A 1 106 ? 18.453 -2.202 -9.995 1.00 95.06 106 ARG A C 1
ATOM 853 O O . ARG A 1 106 ? 18.258 -1.346 -10.843 1.00 95.06 106 ARG A O 1
ATOM 860 N N . ALA A 1 107 ? 17.915 -3.420 -10.061 1.00 95.81 107 ALA A N 1
ATOM 861 C CA . ALA A 1 107 ? 17.069 -3.845 -11.175 1.00 95.81 107 ALA A CA 1
ATOM 862 C C . ALA A 1 107 ? 15.848 -2.927 -11.356 1.00 95.81 107 ALA A C 1
ATOM 864 O O . ALA A 1 107 ? 15.422 -2.688 -12.483 1.00 95.81 107 ALA A O 1
ATOM 865 N N . PHE A 1 108 ? 15.297 -2.385 -10.267 1.00 97.12 108 PHE A N 1
ATOM 866 C CA . PHE A 1 108 ? 14.143 -1.500 -10.328 1.00 97.12 108 PHE A CA 1
ATOM 867 C C . PHE A 1 108 ? 14.500 -0.082 -10.788 1.00 97.12 108 PHE A C 1
ATOM 869 O O . PHE A 1 108 ? 13.705 0.552 -11.472 1.00 97.12 108 PHE A O 1
ATOM 876 N N . THR A 1 109 ? 15.693 0.410 -10.452 1.00 97.19 109 THR A N 1
ATOM 877 C CA . THR A 1 109 ? 16.123 1.800 -10.704 1.00 97.19 109 THR A CA 1
ATOM 878 C C . THR A 1 109 ? 17.011 1.968 -11.936 1.00 97.19 109 THR A C 1
ATOM 880 O O . THR A 1 109 ? 17.165 3.086 -12.417 1.00 97.19 109 THR A O 1
ATOM 883 N N . GLU A 1 110 ? 17.595 0.886 -12.452 1.00 96.62 110 GLU A N 1
ATOM 884 C CA . GLU A 1 110 ? 18.523 0.915 -13.588 1.00 96.62 110 GLU A CA 1
ATOM 885 C C . GLU A 1 110 ? 17.863 1.338 -14.911 1.00 96.62 110 GLU A C 1
ATOM 887 O O . GLU A 1 110 ? 18.440 2.199 -15.575 1.00 96.62 110 GLU A O 1
ATOM 892 N N . PRO A 1 111 ? 16.668 0.837 -15.295 1.00 97.12 111 PRO A N 1
ATOM 893 C CA . PRO A 1 111 ? 15.997 1.311 -16.504 1.00 97.12 111 PRO A CA 1
ATOM 894 C C . PRO A 1 111 ? 15.704 2.803 -16.447 1.00 97.12 111 PRO A C 1
ATOM 896 O O . PRO A 1 111 ? 15.188 3.282 -15.439 1.00 97.12 111 PRO A O 1
ATOM 899 N N . SER A 1 112 ? 15.986 3.542 -17.514 1.00 96.94 112 SER A N 1
ATOM 900 C CA . SER A 1 112 ? 15.601 4.950 -17.616 1.00 96.94 112 SER A CA 1
ATOM 901 C C . SER A 1 112 ? 14.106 5.103 -17.912 1.00 96.94 112 SER A C 1
ATOM 903 O O . SER A 1 112 ? 13.420 4.140 -18.257 1.00 96.94 112 SER A O 1
ATOM 905 N N . GLU A 1 113 ? 13.592 6.329 -17.808 1.00 96.88 113 GLU A N 1
ATOM 906 C CA . GLU A 1 113 ? 12.232 6.652 -18.256 1.00 96.88 113 GLU A CA 1
ATOM 907 C C . GLU A 1 113 ? 12.018 6.263 -19.728 1.00 96.88 113 GLU A C 1
ATOM 909 O O . GLU A 1 113 ? 11.012 5.635 -20.057 1.00 96.88 113 GLU A O 1
ATOM 914 N N . PHE A 1 114 ? 12.991 6.558 -20.598 1.00 96.88 114 PHE A N 1
ATOM 915 C CA . PHE A 1 114 ? 12.921 6.229 -22.024 1.00 96.88 114 PHE A CA 1
ATOM 916 C C . PHE A 1 114 ? 12.811 4.729 -22.271 1.00 96.88 114 PHE A C 1
ATOM 918 O O . PHE A 1 114 ? 12.051 4.310 -23.140 1.00 96.88 114 PHE A O 1
ATOM 925 N N . ASP A 1 115 ? 13.522 3.920 -21.489 1.00 96.75 115 ASP A N 1
ATOM 926 C CA . ASP A 1 115 ? 13.468 2.471 -21.639 1.00 96.75 115 ASP A CA 1
ATOM 927 C C . ASP A 1 115 ? 12.120 1.884 -21.206 1.00 96.75 115 ASP A C 1
ATOM 929 O O . ASP A 1 115 ? 11.694 0.858 -21.731 1.00 96.75 115 ASP A O 1
ATOM 933 N N . ILE A 1 116 ? 11.452 2.509 -20.230 1.00 97.31 116 ILE A N 1
ATOM 934 C CA . ILE A 1 116 ? 10.134 2.078 -19.747 1.00 97.31 116 ILE A CA 1
ATOM 935 C C . ILE A 1 116 ? 9.045 2.510 -20.728 1.00 97.31 116 ILE A C 1
ATOM 937 O O . ILE A 1 116 ? 8.190 1.706 -21.091 1.00 97.31 116 ILE A O 1
ATOM 941 N N . VAL A 1 117 ? 9.080 3.767 -21.173 1.00 96.62 117 VAL A N 1
ATOM 942 C CA . VAL A 1 117 ? 8.112 4.317 -22.132 1.00 96.62 117 VAL A CA 1
ATOM 943 C C . VAL A 1 117 ? 8.235 3.625 -23.490 1.00 96.62 117 VAL A C 1
ATOM 945 O O . VAL A 1 117 ? 7.232 3.243 -24.086 1.00 96.62 117 VAL A O 1
ATOM 948 N N . GLY A 1 118 ? 9.463 3.421 -23.964 1.00 94.62 118 GLY A N 1
ATOM 949 C CA . GLY A 1 118 ? 9.777 2.728 -25.211 1.00 94.62 118 GLY A CA 1
ATOM 950 C C . GLY A 1 118 ? 9.999 1.228 -25.039 1.00 94.62 118 GLY A C 1
ATOM 951 O O . GLY A 1 118 ? 10.835 0.681 -25.755 1.00 94.62 118 GLY A O 1
ATOM 952 N N . TYR A 1 119 ? 9.319 0.588 -24.077 1.00 96.56 119 TYR A N 1
ATOM 953 C CA . TYR A 1 119 ? 9.573 -0.796 -23.668 1.00 96.56 119 TYR A CA 1
ATOM 954 C C . TYR A 1 119 ? 9.812 -1.738 -24.857 1.00 96.56 119 TYR A C 1
ATOM 956 O O . TYR A 1 119 ? 8.904 -2.034 -25.635 1.00 96.56 119 TYR A O 1
ATOM 964 N N . ASP A 1 120 ? 11.034 -2.266 -24.940 1.00 95.94 120 ASP A N 1
ATOM 965 C CA . ASP A 1 120 ? 11.428 -3.277 -25.916 1.00 95.94 120 ASP A CA 1
ATOM 966 C C . ASP A 1 120 ? 11.878 -4.558 -25.192 1.00 95.94 120 ASP A C 1
ATOM 968 O O . ASP A 1 120 ? 12.943 -4.561 -24.555 1.00 95.94 120 ASP A O 1
ATOM 972 N N . PRO A 1 121 ? 11.121 -5.671 -25.295 1.00 94.31 121 PRO A N 1
ATOM 973 C CA . PRO A 1 121 ? 11.499 -6.937 -24.672 1.00 94.31 121 PRO A CA 1
ATOM 974 C C . PRO A 1 121 ? 12.769 -7.559 -25.278 1.00 94.31 121 PRO A C 1
ATOM 976 O O . PRO A 1 121 ? 13.367 -8.433 -24.645 1.00 94.31 121 PRO A O 1
ATOM 979 N N . ALA A 1 122 ? 13.188 -7.144 -26.481 1.00 94.88 122 ALA A N 1
ATOM 980 C CA . ALA A 1 122 ? 14.415 -7.615 -27.121 1.00 94.88 122 ALA A CA 1
ATOM 981 C C . ALA A 1 122 ? 15.670 -6.877 -26.629 1.00 94.88 122 ALA A C 1
ATOM 983 O O . ALA A 1 122 ? 16.778 -7.415 -26.753 1.00 94.88 122 ALA A O 1
ATOM 984 N N . SER A 1 123 ? 15.514 -5.689 -26.033 1.00 95.94 123 SER A N 1
ATOM 985 C CA . SER A 1 123 ? 16.628 -4.923 -25.476 1.00 95.94 123 SER A CA 1
ATOM 986 C C . SER A 1 123 ? 17.382 -5.738 -24.420 1.00 95.94 123 SER A C 1
ATOM 988 O O . SER A 1 123 ? 16.792 -6.414 -23.571 1.00 95.94 123 SER A O 1
ATOM 990 N N . THR A 1 124 ? 18.718 -5.674 -24.444 1.00 93.50 124 THR A N 1
ATOM 991 C CA . THR A 1 124 ? 19.565 -6.402 -23.481 1.00 93.50 124 THR A CA 1
ATOM 992 C C . THR A 1 124 ? 19.202 -6.054 -22.039 1.00 93.50 124 THR A C 1
ATOM 994 O O . THR A 1 124 ? 19.215 -6.933 -21.178 1.00 93.50 124 THR A O 1
ATOM 997 N N . MET A 1 125 ? 18.842 -4.793 -21.790 1.00 93.75 125 MET A N 1
ATOM 998 C CA . MET A 1 125 ? 18.461 -4.320 -20.468 1.00 93.75 125 MET A CA 1
ATOM 999 C C . MET A 1 125 ? 17.158 -4.967 -19.985 1.00 93.75 125 MET A C 1
ATOM 1001 O O . MET A 1 125 ? 17.168 -5.585 -18.925 1.00 93.75 125 MET A O 1
ATOM 1005 N N . MET A 1 126 ? 16.062 -4.916 -20.754 1.00 95.19 126 MET A N 1
ATOM 1006 C CA . MET A 1 126 ? 14.788 -5.511 -20.319 1.00 95.19 126 MET A CA 1
ATOM 1007 C C . MET A 1 126 ? 14.834 -7.035 -20.296 1.00 95.19 126 MET A C 1
ATOM 1009 O O . MET A 1 126 ? 14.316 -7.653 -19.366 1.00 95.19 126 MET A O 1
ATOM 1013 N N . ARG A 1 127 ? 15.496 -7.663 -21.274 1.00 94.62 127 ARG A N 1
ATOM 1014 C CA . ARG A 1 127 ? 15.609 -9.126 -21.348 1.00 94.62 127 ARG A CA 1
ATOM 1015 C C . ARG A 1 127 ? 16.252 -9.721 -20.096 1.00 94.62 127 ARG A C 1
ATOM 1017 O O . ARG A 1 127 ? 15.805 -10.768 -19.624 1.00 94.62 127 ARG A O 1
ATOM 1024 N N . ASN A 1 128 ? 17.276 -9.050 -19.570 1.00 93.50 128 ASN A N 1
ATOM 1025 C CA . ASN A 1 128 ? 18.055 -9.510 -18.421 1.00 93.50 128 ASN A CA 1
ATOM 1026 C C . ASN A 1 128 ? 17.518 -8.992 -17.076 1.00 93.50 128 ASN A C 1
ATOM 1028 O O . ASN A 1 128 ? 18.017 -9.393 -16.025 1.00 93.50 128 ASN A O 1
ATOM 1032 N N . ASN A 1 129 ? 16.510 -8.117 -17.084 1.00 95.44 129 ASN A N 1
ATOM 1033 C CA . ASN A 1 129 ? 15.953 -7.541 -15.871 1.00 95.44 129 ASN A CA 1
ATOM 1034 C C . ASN A 1 129 ? 14.843 -8.432 -15.291 1.00 95.44 129 ASN A C 1
ATOM 1036 O O . ASN A 1 129 ? 13.830 -8.709 -15.935 1.00 95.44 129 ASN A O 1
ATOM 1040 N N . GLN A 1 130 ? 15.002 -8.853 -14.036 1.00 94.56 130 GLN A N 1
ATOM 1041 C CA . GLN A 1 130 ? 14.014 -9.680 -13.333 1.00 94.56 130 GLN A CA 1
ATOM 1042 C C . GLN A 1 130 ? 12.660 -8.978 -13.104 1.00 94.56 130 GLN A C 1
ATOM 1044 O O . GLN A 1 130 ? 11.650 -9.650 -12.920 1.00 94.56 130 GLN A O 1
ATOM 1049 N N . LEU A 1 131 ? 12.618 -7.642 -13.170 1.00 96.56 131 LEU A N 1
ATOM 1050 C CA . LEU A 1 131 ? 11.415 -6.812 -13.036 1.00 96.56 131 LEU A CA 1
ATOM 1051 C C . LEU A 1 131 ? 10.832 -6.379 -14.392 1.00 96.56 131 LEU A C 1
ATOM 1053 O O . LEU A 1 131 ? 10.002 -5.475 -14.454 1.00 96.56 131 LEU A O 1
ATOM 1057 N N . ARG A 1 132 ? 11.218 -7.032 -15.498 1.00 95.94 132 ARG A N 1
ATOM 1058 C CA . ARG A 1 132 ? 10.752 -6.686 -16.856 1.00 95.94 132 ARG A CA 1
ATOM 1059 C C . ARG A 1 132 ? 9.234 -6.595 -17.006 1.00 95.94 132 ARG A C 1
ATOM 1061 O O . ARG A 1 132 ? 8.770 -5.797 -17.809 1.00 95.94 132 ARG A O 1
ATOM 1068 N N . HIS A 1 133 ? 8.467 -7.399 -16.266 1.00 96.62 133 HIS A N 1
ATOM 1069 C CA . HIS A 1 133 ? 7.004 -7.373 -16.332 1.00 96.62 133 HIS A CA 1
ATOM 1070 C C . HIS A 1 133 ? 6.433 -6.116 -15.670 1.00 96.62 133 HIS A C 1
ATOM 1072 O O . HIS A 1 133 ? 5.511 -5.518 -16.219 1.00 96.62 133 HIS A O 1
ATOM 1078 N N . THR A 1 134 ? 7.051 -5.656 -14.577 1.00 97.12 134 THR A N 1
ATOM 1079 C CA . THR A 1 134 ? 6.726 -4.375 -13.941 1.00 97.12 134 THR A CA 1
ATOM 1080 C C . THR A 1 134 ? 6.932 -3.220 -14.920 1.00 97.12 134 THR A C 1
ATOM 1082 O O . THR A 1 134 ? 6.061 -2.366 -15.058 1.00 97.12 134 THR A O 1
ATOM 1085 N N . PHE A 1 135 ? 8.045 -3.213 -15.661 1.00 97.88 135 PHE A N 1
ATOM 1086 C CA . PHE A 1 135 ? 8.319 -2.168 -16.655 1.00 97.88 135 PHE A CA 1
ATOM 1087 C C . PHE A 1 135 ? 7.429 -2.261 -17.890 1.00 97.88 135 PHE A C 1
ATOM 1089 O O . PHE A 1 135 ? 6.974 -1.232 -18.376 1.00 97.88 135 PHE A O 1
ATOM 1096 N N . GLN A 1 136 ? 7.115 -3.473 -18.351 1.00 97.44 136 GLN A N 1
ATOM 1097 C CA . GLN A 1 136 ? 6.134 -3.683 -19.414 1.00 97.44 136 GLN A CA 1
ATOM 1098 C C . GLN A 1 136 ? 4.783 -3.070 -19.029 1.00 97.44 136 GLN A C 1
ATOM 1100 O O . GLN A 1 136 ? 4.168 -2.367 -19.825 1.00 97.44 136 GLN A O 1
ATOM 1105 N N . LEU A 1 137 ? 4.331 -3.312 -17.794 1.00 97.38 137 LEU A N 1
ATOM 1106 C CA . LEU A 1 137 ? 3.085 -2.761 -17.277 1.00 97.38 137 LEU A CA 1
ATOM 1107 C C . LEU A 1 137 ? 3.133 -1.233 -17.177 1.00 97.38 137 LEU A C 1
ATOM 1109 O O . LEU A 1 137 ? 2.196 -0.579 -17.621 1.00 97.38 137 LEU A O 1
ATOM 1113 N N . LEU A 1 138 ? 4.222 -0.658 -16.661 1.00 97.50 138 LEU A N 1
ATOM 1114 C CA . LEU A 1 138 ? 4.398 0.797 -16.596 1.00 97.50 138 LEU A CA 1
ATOM 1115 C C . LEU A 1 138 ? 4.409 1.452 -17.985 1.00 97.50 138 LEU A C 1
ATOM 1117 O O . LEU A 1 138 ? 3.755 2.478 -18.163 1.00 97.50 138 LEU A O 1
ATOM 1121 N N . GLY A 1 139 ? 5.077 0.841 -18.968 1.00 97.12 139 GLY A N 1
ATOM 1122 C CA . GLY A 1 139 ? 5.064 1.299 -20.359 1.00 97.12 139 GLY A CA 1
ATOM 1123 C C . GLY A 1 139 ? 3.660 1.266 -20.969 1.00 97.12 139 GLY A C 1
ATOM 1124 O O . GLY A 1 139 ? 3.220 2.252 -21.555 1.00 97.12 139 GLY A O 1
ATOM 1125 N N . MET A 1 140 ? 2.904 0.182 -20.748 1.00 96.75 140 MET A N 1
ATOM 1126 C CA . MET A 1 140 ? 1.502 0.089 -21.184 1.00 96.75 140 MET A CA 1
ATOM 1127 C C . MET A 1 140 ? 0.612 1.146 -20.517 1.00 96.75 140 MET A C 1
ATOM 1129 O O . MET A 1 140 ? -0.196 1.781 -21.188 1.00 96.75 140 MET A O 1
ATOM 1133 N N . ILE A 1 141 ? 0.759 1.359 -19.204 1.00 95.94 141 ILE A N 1
ATOM 1134 C CA . ILE A 1 141 ? 0.015 2.392 -18.469 1.00 95.94 141 ILE A CA 1
ATOM 1135 C C . ILE A 1 141 ? 0.314 3.776 -19.053 1.00 95.94 141 ILE A C 1
ATOM 1137 O O . ILE A 1 141 ? -0.611 4.559 -19.268 1.00 95.94 141 ILE A O 1
ATOM 1141 N N . PHE A 1 142 ? 1.588 4.078 -19.317 1.00 95.69 142 PHE A N 1
ATOM 1142 C CA . PHE A 1 142 ? 1.990 5.346 -19.914 1.00 95.69 142 PHE A CA 1
ATOM 1143 C C . PHE A 1 142 ? 1.367 5.546 -21.299 1.00 95.69 142 PHE A C 1
ATOM 1145 O O . PHE A 1 142 ? 0.793 6.602 -21.547 1.00 95.69 142 PHE A O 1
ATOM 1152 N N . ASP A 1 143 ? 1.418 4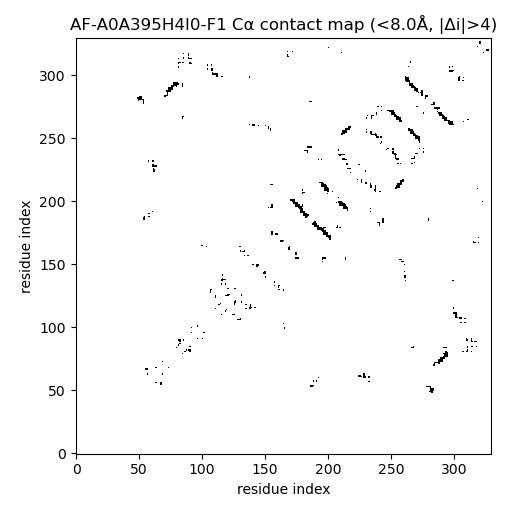.536 -22.170 1.00 95.56 143 ASP A N 1
ATOM 1153 C CA . ASP A 1 143 ? 0.846 4.600 -23.520 1.00 95.56 143 ASP A CA 1
ATOM 1154 C C . ASP A 1 143 ? -0.674 4.856 -23.496 1.00 95.56 143 ASP A C 1
ATOM 1156 O O . ASP A 1 143 ? -1.164 5.742 -24.196 1.00 95.56 143 ASP A O 1
ATOM 1160 N N . ILE A 1 144 ? -1.415 4.170 -22.616 1.00 94.31 144 ILE A N 1
ATOM 1161 C CA . ILE A 1 144 ? -2.861 4.387 -22.406 1.00 94.31 144 ILE A CA 1
ATOM 1162 C C . ILE A 1 144 ? -3.141 5.828 -21.952 1.00 94.31 144 ILE A C 1
ATOM 1164 O O . ILE A 1 144 ? -4.033 6.490 -22.487 1.00 94.31 144 ILE A O 1
ATOM 1168 N N . ILE A 1 145 ? -2.373 6.341 -20.981 1.00 91.75 145 ILE A N 1
ATOM 1169 C CA . ILE A 1 145 ? -2.524 7.719 -20.485 1.00 91.75 145 ILE A CA 1
ATOM 1170 C C . ILE A 1 145 ? -2.207 8.728 -21.589 1.00 91.75 145 ILE A C 1
ATOM 1172 O O . ILE A 1 145 ? -2.952 9.691 -21.766 1.00 91.75 145 ILE A O 1
ATOM 1176 N N . PHE A 1 146 ? -1.126 8.506 -22.337 1.00 93.19 146 PHE A N 1
ATOM 1177 C CA . PHE A 1 146 ? -0.697 9.372 -23.431 1.00 93.19 146 PHE A CA 1
ATOM 1178 C C . PHE A 1 146 ? -1.747 9.434 -24.549 1.00 93.19 146 PHE A C 1
ATOM 1180 O O . PHE A 1 146 ? -2.021 10.507 -25.084 1.00 93.19 146 PHE A O 1
ATOM 1187 N N . LYS A 1 147 ? -2.400 8.304 -24.843 1.00 94.69 147 LYS A N 1
ATOM 1188 C CA . LYS A 1 147 ? -3.522 8.201 -25.790 1.00 94.69 147 LYS A CA 1
ATOM 1189 C C . LYS A 1 147 ? -4.859 8.697 -25.232 1.00 94.69 147 LYS A C 1
ATOM 1191 O O . LYS A 1 147 ? -5.845 8.729 -25.966 1.00 94.69 147 LYS A O 1
ATOM 1196 N N . ASN A 1 148 ? -4.900 9.121 -23.966 1.00 91.00 148 ASN A N 1
ATOM 1197 C CA . ASN A 1 148 ? -6.107 9.551 -23.258 1.00 91.00 148 ASN A CA 1
ATOM 1198 C C . ASN A 1 148 ? -7.214 8.475 -23.249 1.00 91.00 148 ASN A C 1
ATOM 1200 O O . ASN A 1 148 ? -8.405 8.771 -23.380 1.00 91.00 148 ASN A O 1
ATOM 1204 N N . GLU A 1 149 ? -6.813 7.214 -23.104 1.00 91.81 149 GLU A N 1
ATOM 1205 C CA . GLU A 1 149 ? -7.712 6.066 -23.032 1.00 91.81 149 GLU A CA 1
ATOM 1206 C C . GLU A 1 149 ? -8.126 5.754 -21.576 1.00 91.81 149 GLU A C 1
ATOM 1208 O O . GLU A 1 149 ? -7.420 6.112 -20.625 1.00 91.81 149 GLU A O 1
ATOM 1213 N N . PRO A 1 150 ? -9.276 5.084 -21.355 1.00 87.94 150 PRO A N 1
ATOM 1214 C CA . PRO A 1 150 ? -9.682 4.645 -20.023 1.00 87.94 150 PRO A CA 1
ATOM 1215 C C . PRO A 1 150 ? -8.667 3.667 -19.419 1.00 87.94 150 PRO A C 1
ATOM 1217 O O . PRO A 1 150 ? -8.523 2.535 -19.875 1.00 87.94 150 PRO A O 1
ATOM 1220 N N . LEU A 1 151 ? -7.992 4.098 -18.354 1.00 86.12 151 LEU A N 1
ATOM 1221 C CA . LEU A 1 151 ? -6.998 3.284 -17.666 1.00 86.12 151 LEU A CA 1
ATOM 1222 C C . LEU A 1 151 ? -7.668 2.312 -16.671 1.00 86.12 151 LEU A C 1
ATOM 1224 O O . LEU A 1 151 ? -8.313 2.782 -15.725 1.00 86.12 151 LEU A O 1
ATOM 1228 N N . PRO A 1 152 ? -7.510 0.980 -16.824 1.00 85.75 152 PRO A N 1
ATOM 1229 C CA . PRO A 1 152 ? -7.918 0.033 -15.790 1.00 85.75 152 PRO A CA 1
ATOM 1230 C C . PRO A 1 152 ? -7.070 0.208 -14.527 1.00 85.75 152 PRO A C 1
ATOM 1232 O O . PRO A 1 152 ? -5.942 0.693 -14.579 1.00 85.75 152 PRO A O 1
ATOM 1235 N N . CYS A 1 153 ? -7.577 -0.218 -13.370 1.00 85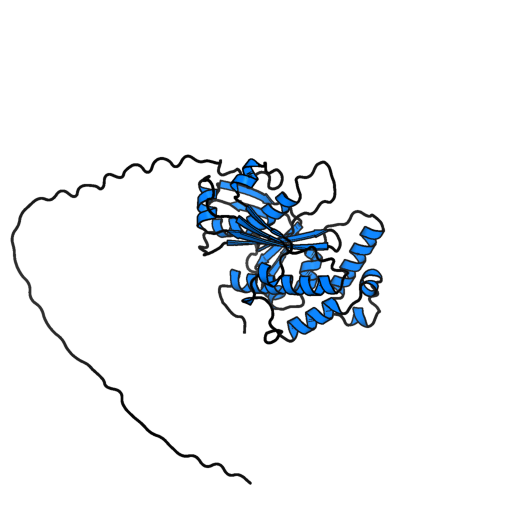.12 153 CYS A N 1
ATOM 1236 C CA . CYS A 1 153 ? -6.717 -0.276 -12.195 1.00 85.12 153 CYS A CA 1
ATOM 1237 C C . CYS A 1 153 ? -5.678 -1.393 -12.362 1.00 85.12 153 CYS A C 1
ATOM 1239 O O . CYS A 1 153 ? -6.035 -2.516 -12.702 1.00 85.12 153 CYS A O 1
ATOM 1241 N N . THR A 1 154 ? -4.406 -1.068 -12.135 1.00 92.00 154 THR A N 1
ATOM 1242 C CA . THR A 1 154 ? -3.261 -1.977 -12.327 1.00 92.00 154 THR A CA 1
ATOM 1243 C C . THR A 1 154 ? -2.415 -2.142 -11.064 1.00 92.00 154 THR A C 1
ATOM 1245 O O . THR A 1 154 ? -1.317 -2.695 -11.120 1.00 92.00 154 THR A O 1
ATOM 1248 N N . VAL A 1 155 ? -2.876 -1.602 -9.932 1.00 95.06 155 VAL A N 1
ATOM 1249 C CA . VAL A 1 155 ? -2.130 -1.592 -8.665 1.00 95.06 155 VAL A CA 1
ATOM 1250 C C . VAL A 1 155 ? -1.858 -3.007 -8.163 1.00 95.06 155 VAL A C 1
ATOM 1252 O O . VAL A 1 155 ? -0.741 -3.304 -7.763 1.00 95.06 155 VAL A O 1
ATOM 1255 N N . ASP A 1 156 ? -2.839 -3.899 -8.253 1.00 94.94 156 ASP A N 1
ATOM 1256 C CA . ASP A 1 156 ? -2.730 -5.309 -7.893 1.00 94.94 156 ASP A CA 1
ATOM 1257 C C . ASP A 1 156 ? -1.656 -6.015 -8.731 1.00 94.94 156 ASP A C 1
ATOM 1259 O O . ASP A 1 156 ? -0.760 -6.664 -8.186 1.00 94.94 156 ASP A O 1
ATOM 1263 N N . MET A 1 157 ? -1.695 -5.822 -10.053 1.00 95.62 157 MET A N 1
ATOM 1264 C CA . MET A 1 157 ? -0.734 -6.406 -10.984 1.00 95.62 157 MET A CA 1
ATOM 1265 C C . MET A 1 157 ? 0.680 -5.885 -10.725 1.00 95.62 157 MET A C 1
ATOM 1267 O O . MET A 1 157 ? 1.611 -6.686 -10.639 1.00 95.62 157 MET A O 1
ATOM 1271 N N . LEU A 1 158 ? 0.847 -4.568 -10.557 1.00 96.44 158 LEU A N 1
ATOM 1272 C CA . LEU A 1 158 ? 2.158 -3.964 -10.321 1.00 96.44 158 LEU A CA 1
ATOM 1273 C C . LEU A 1 158 ? 2.747 -4.417 -8.983 1.00 96.44 158 LEU A C 1
ATOM 1275 O O . LEU A 1 158 ? 3.904 -4.832 -8.932 1.00 96.44 158 LEU A O 1
ATOM 1279 N N . ILE A 1 159 ? 1.954 -4.381 -7.910 1.00 97.00 159 ILE A N 1
ATOM 1280 C CA . ILE A 1 159 ? 2.389 -4.798 -6.574 1.00 97.00 159 ILE A CA 1
ATOM 1281 C C . ILE A 1 159 ? 2.723 -6.290 -6.548 1.00 97.00 159 ILE A C 1
ATOM 1283 O O . ILE A 1 159 ? 3.730 -6.675 -5.957 1.00 97.00 159 ILE A O 1
ATOM 1287 N N . SER A 1 160 ? 1.939 -7.132 -7.227 1.00 95.88 160 SER A N 1
ATOM 1288 C CA . SER A 1 160 ? 2.248 -8.556 -7.361 1.00 95.88 160 SER A CA 1
ATOM 1289 C C . SER A 1 160 ? 3.565 -8.771 -8.115 1.00 95.88 160 SER A C 1
ATOM 1291 O O . SER A 1 160 ? 4.462 -9.432 -7.599 1.00 95.88 160 SER A O 1
ATOM 1293 N N . GLN A 1 161 ? 3.738 -8.160 -9.291 1.00 95.69 161 GLN A N 1
ATOM 1294 C CA . GLN A 1 161 ? 4.954 -8.310 -10.101 1.00 95.69 161 GLN A CA 1
ATOM 1295 C C . GLN A 1 161 ? 6.210 -7.793 -9.391 1.00 95.69 161 GLN A C 1
ATOM 1297 O O . GLN A 1 161 ? 7.261 -8.425 -9.479 1.00 95.69 161 GLN A O 1
ATOM 1302 N N . LEU A 1 162 ? 6.099 -6.679 -8.661 1.00 94.88 162 LEU A N 1
ATOM 1303 C CA . LEU A 1 162 ? 7.191 -6.126 -7.864 1.00 94.88 162 LEU A CA 1
ATOM 1304 C C . LEU A 1 162 ? 7.502 -6.991 -6.635 1.00 94.88 162 LEU A C 1
ATOM 1306 O O . LEU A 1 162 ? 8.667 -7.137 -6.274 1.00 94.88 162 LEU A O 1
ATOM 1310 N N . GLY A 1 163 ? 6.466 -7.564 -6.014 1.00 94.06 163 GLY A N 1
ATOM 1311 C CA . GLY A 1 163 ? 6.523 -8.419 -4.830 1.00 94.06 163 GLY A CA 1
ATOM 1312 C C . GLY A 1 163 ? 7.189 -9.778 -5.057 1.00 94.06 163 GLY A C 1
ATOM 1313 O O . GLY A 1 163 ? 8.038 -10.220 -4.285 1.00 94.06 163 GLY A O 1
ATOM 1314 N N . MET A 1 164 ? 6.806 -10.461 -6.135 1.00 93.50 164 MET A N 1
ATOM 1315 C CA . MET A 1 164 ? 7.154 -11.868 -6.378 1.00 93.50 164 MET A CA 1
ATOM 1316 C C . MET A 1 164 ? 8.659 -12.212 -6.361 1.00 93.50 164 MET A C 1
ATOM 1318 O O . MET A 1 164 ? 8.995 -13.317 -5.922 1.00 93.50 164 MET A O 1
ATOM 1322 N N . PRO A 1 165 ? 9.580 -11.337 -6.809 1.00 91.25 165 PRO A N 1
ATOM 1323 C CA . PRO A 1 165 ? 11.011 -11.634 -6.788 1.00 91.25 165 PRO A CA 1
ATOM 1324 C C . PRO A 1 165 ? 11.668 -11.687 -5.401 1.00 91.25 165 PRO A C 1
ATOM 1326 O O . PRO A 1 165 ? 12.753 -12.257 -5.293 1.00 91.25 165 PRO A O 1
ATOM 1329 N N . PHE A 1 166 ? 11.065 -11.135 -4.339 1.00 87.50 166 PHE A N 1
ATOM 1330 C CA . PHE A 1 166 ? 11.622 -11.242 -2.984 1.00 87.50 166 PHE A CA 1
ATOM 1331 C C . PHE A 1 166 ? 10.846 -12.244 -2.124 1.00 87.50 166 PHE A C 1
ATOM 1333 O O . PHE A 1 166 ? 9.629 -12.159 -1.959 1.00 87.50 166 PHE A O 1
ATOM 1340 N N . ALA A 1 167 ? 11.583 -13.205 -1.553 1.00 88.50 167 ALA A N 1
ATOM 1341 C CA . ALA A 1 167 ? 11.035 -14.358 -0.833 1.00 88.50 167 ALA A CA 1
ATOM 1342 C C . ALA A 1 167 ? 10.074 -13.956 0.293 1.00 88.50 167 ALA A C 1
ATOM 1344 O O . ALA A 1 167 ? 9.007 -14.547 0.423 1.00 88.50 167 ALA A O 1
ATOM 1345 N N . LEU A 1 168 ? 10.399 -12.890 1.035 1.00 89.12 168 LEU A N 1
ATOM 1346 C CA . LEU A 1 168 ? 9.536 -12.362 2.088 1.00 89.12 168 LEU A CA 1
ATOM 1347 C C . LEU A 1 168 ? 8.105 -12.113 1.590 1.00 89.12 168 LEU A C 1
ATOM 1349 O O . LEU A 1 168 ? 7.166 -12.474 2.289 1.00 89.12 168 LEU A O 1
ATOM 1353 N N . PHE A 1 169 ? 7.916 -11.546 0.397 1.00 94.12 169 PHE A N 1
ATOM 1354 C CA . PHE A 1 169 ? 6.570 -11.307 -0.114 1.00 94.12 169 PHE A CA 1
ATOM 1355 C C . PHE A 1 169 ? 5.929 -12.565 -0.664 1.00 94.12 169 PHE A C 1
ATOM 1357 O O . PHE A 1 169 ? 4.823 -12.911 -0.257 1.00 94.12 169 PHE A O 1
ATOM 1364 N N . ARG A 1 170 ? 6.642 -13.272 -1.544 1.00 93.75 170 ARG A N 1
ATOM 1365 C CA . ARG A 1 170 ? 6.154 -14.499 -2.183 1.00 93.75 170 ARG A CA 1
ATOM 1366 C C . ARG A 1 170 ? 5.691 -15.545 -1.167 1.00 93.75 170 ARG A C 1
ATOM 1368 O O . ARG A 1 170 ? 4.689 -16.215 -1.395 1.00 93.75 170 ARG A O 1
ATOM 1375 N N . ASP A 1 171 ? 6.421 -15.688 -0.065 1.00 92.56 171 ASP A N 1
ATOM 1376 C CA . ASP A 1 171 ? 6.197 -16.762 0.899 1.00 92.56 171 ASP A CA 1
ATOM 1377 C C . ASP A 1 171 ? 5.157 -16.372 1.967 1.00 92.56 171 ASP A C 1
ATOM 1379 O O . ASP A 1 171 ? 4.566 -17.252 2.592 1.00 92.56 171 ASP A O 1
ATOM 1383 N N . ASN A 1 172 ? 4.896 -15.072 2.174 1.00 93.94 172 ASN A N 1
ATOM 1384 C CA . ASN A 1 172 ? 4.010 -14.603 3.246 1.00 93.94 172 ASN A CA 1
ATOM 1385 C C . ASN A 1 172 ? 2.702 -13.983 2.762 1.00 93.94 172 ASN A C 1
ATOM 1387 O O . ASN A 1 172 ? 1.726 -14.020 3.518 1.00 93.94 172 ASN A O 1
ATOM 1391 N N . PHE A 1 173 ? 2.646 -13.437 1.547 1.00 96.06 173 PHE A N 1
ATOM 1392 C CA . PHE A 1 173 ? 1.530 -12.608 1.106 1.00 96.06 173 PHE A CA 1
ATOM 1393 C C . PHE A 1 173 ? 0.864 -13.109 -0.169 1.00 96.06 173 PHE A C 1
ATOM 1395 O O . PHE A 1 173 ? 1.467 -13.766 -1.013 1.00 96.06 173 PHE A O 1
ATOM 1402 N N . ILE A 1 174 ? -0.414 -12.767 -0.310 1.00 95.50 174 ILE A N 1
ATOM 1403 C CA . ILE A 1 174 ? -1.180 -12.954 -1.539 1.00 95.50 174 ILE A CA 1
A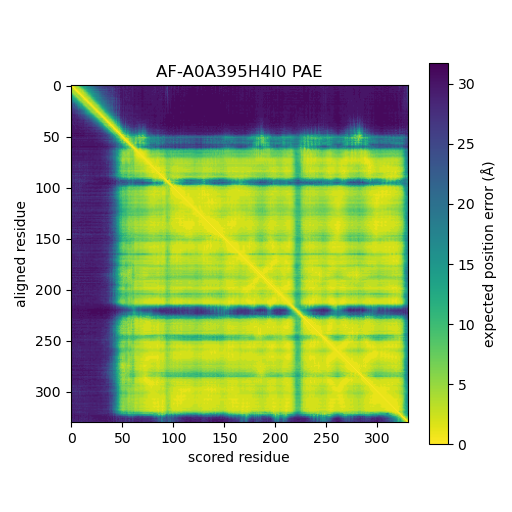TOM 1404 C C . ILE A 1 174 ? -1.870 -11.637 -1.876 1.00 95.50 174 ILE A C 1
ATOM 1406 O O . ILE A 1 174 ? -2.368 -10.943 -0.989 1.00 95.50 174 ILE A O 1
ATOM 1410 N N . VAL A 1 175 ? -1.893 -11.315 -3.165 1.00 96.69 175 VAL A N 1
ATOM 1411 C CA . VAL A 1 175 ? -2.620 -10.175 -3.716 1.00 96.69 175 VAL A CA 1
ATOM 1412 C C . VAL A 1 175 ? -3.975 -10.658 -4.215 1.00 96.69 175 VAL A C 1
ATOM 1414 O O . VAL A 1 175 ? -4.049 -11.658 -4.929 1.00 96.69 175 VAL A O 1
ATOM 1417 N N . ASP A 1 176 ? -5.031 -9.954 -3.831 1.00 95.44 176 ASP A N 1
ATOM 1418 C CA . ASP A 1 176 ? -6.377 -10.142 -4.362 1.00 95.44 176 ASP A CA 1
ATOM 1419 C C . ASP A 1 176 ? -6.868 -8.815 -4.943 1.00 95.44 176 ASP A C 1
ATOM 1421 O O . ASP A 1 176 ? -6.485 -7.760 -4.442 1.00 95.44 176 ASP A O 1
ATOM 1425 N N . ARG A 1 177 ? -7.685 -8.867 -5.995 1.00 93.56 177 ARG A N 1
ATOM 1426 C CA . ARG A 1 177 ? -8.190 -7.688 -6.723 1.00 93.56 177 ARG A CA 1
ATOM 1427 C C . ARG A 1 177 ? -9.665 -7.396 -6.452 1.00 93.56 177 ARG A C 1
ATOM 1429 O O . ARG A 1 177 ? -10.203 -6.423 -6.970 1.00 93.56 177 ARG A O 1
ATOM 1436 N N . GLU A 1 178 ? -10.325 -8.271 -5.701 1.00 91.12 178 GLU A N 1
ATOM 1437 C CA . GLU A 1 178 ? -11.756 -8.183 -5.439 1.00 91.12 178 GLU A CA 1
ATOM 1438 C C . GLU A 1 178 ? -12.082 -7.147 -4.355 1.00 91.12 178 GLU A C 1
ATOM 1440 O O . GLU A 1 178 ? -11.270 -6.836 -3.478 1.00 91.12 178 GLU A O 1
ATOM 1445 N N . ASP A 1 179 ? -13.317 -6.650 -4.383 1.00 90.69 179 ASP A N 1
ATOM 1446 C CA . ASP A 1 179 ? -13.864 -5.860 -3.286 1.00 90.69 179 ASP A CA 1
ATOM 1447 C C . ASP A 1 179 ? -13.798 -6.638 -1.962 1.00 90.69 179 ASP A C 1
ATOM 1449 O O . ASP A 1 179 ? -13.989 -7.855 -1.922 1.00 90.69 179 ASP A O 1
ATOM 1453 N N . ILE A 1 180 ? -13.592 -5.932 -0.846 1.00 91.62 180 ILE A N 1
ATOM 1454 C CA . ILE A 1 180 ? -13.304 -6.580 0.439 1.00 91.62 180 ILE A CA 1
ATOM 1455 C C . ILE A 1 180 ? -14.570 -6.639 1.299 1.00 91.62 180 ILE A C 1
ATOM 1457 O O . ILE A 1 180 ? -14.962 -5.616 1.878 1.00 91.62 180 ILE A O 1
ATOM 1461 N N . PRO A 1 181 ? -15.234 -7.805 1.431 1.00 91.81 181 PRO A N 1
ATOM 1462 C CA . PRO A 1 181 ? -16.345 -7.952 2.356 1.00 91.81 181 PRO A CA 1
ATOM 1463 C C . PRO A 1 181 ? -15.838 -7.929 3.800 1.00 91.81 181 PRO A C 1
ATOM 1465 O O . PRO A 1 181 ? -14.822 -8.538 4.131 1.00 91.81 181 PRO A O 1
ATOM 1468 N N . PHE A 1 182 ? -16.585 -7.282 4.689 1.00 89.81 182 PHE A N 1
ATOM 1469 C CA . PHE A 1 182 ? -16.262 -7.228 6.109 1.00 89.81 182 PHE A CA 1
ATOM 1470 C C . PHE A 1 182 ? -17.482 -7.486 6.987 1.00 89.81 182 PHE A C 1
ATOM 1472 O O . PHE A 1 182 ? -18.624 -7.151 6.658 1.00 89.81 182 PHE A O 1
ATOM 1479 N N . HIS A 1 183 ? -17.213 -8.068 8.152 1.00 90.12 183 HIS A N 1
ATOM 1480 C CA . HIS A 1 183 ? -18.181 -8.268 9.218 1.00 90.12 183 HIS A CA 1
ATOM 1481 C C . HIS A 1 183 ? -17.493 -7.969 10.549 1.00 90.12 183 HIS A C 1
ATOM 1483 O O . HIS A 1 183 ? -16.701 -8.771 11.027 1.00 90.12 183 HIS A O 1
ATOM 1489 N N . LEU A 1 184 ? -17.784 -6.791 11.094 1.00 90.00 184 LEU A N 1
ATOM 1490 C CA . LEU A 1 184 ? -17.201 -6.240 12.309 1.00 90.00 184 LEU A CA 1
ATOM 1491 C C . LEU A 1 184 ? -18.215 -6.399 13.451 1.00 90.00 184 LEU A C 1
ATOM 1493 O O . LEU A 1 184 ? -19.080 -5.541 13.669 1.00 90.00 184 LEU A O 1
ATOM 1497 N N . LEU A 1 185 ? -18.150 -7.536 14.140 1.00 89.69 185 LEU A N 1
ATOM 1498 C CA . LEU A 1 185 ? -19.121 -7.952 15.155 1.00 89.69 185 LEU A CA 1
ATOM 1499 C C . LEU A 1 185 ? -19.176 -6.993 16.347 1.00 89.69 185 LEU A C 1
ATOM 1501 O O . LEU A 1 185 ? -20.264 -6.651 16.812 1.00 89.69 185 LEU A O 1
ATOM 1505 N N . LYS A 1 186 ? -18.025 -6.507 16.820 1.00 89.56 186 LYS A N 1
ATO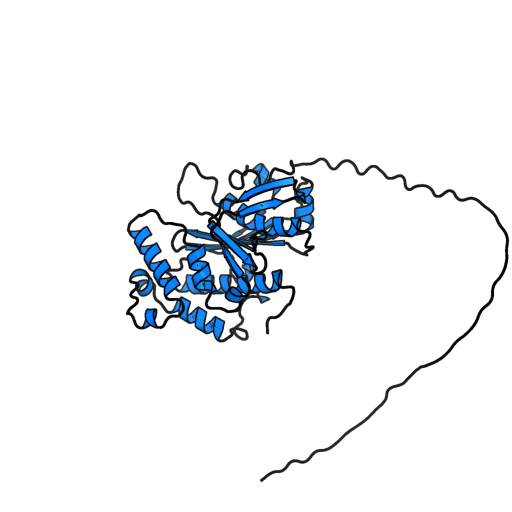M 1506 C CA . LYS A 1 186 ? -17.926 -5.569 17.948 1.00 89.56 186 LYS A CA 1
ATOM 1507 C C . LYS A 1 186 ? -18.619 -4.243 17.658 1.00 89.56 186 LYS A C 1
ATOM 1509 O O . LYS A 1 186 ? -19.124 -3.619 18.589 1.00 89.56 186 LYS A O 1
ATOM 1514 N N . PHE A 1 187 ? -18.676 -3.844 16.389 1.00 84.31 187 PHE A N 1
ATOM 1515 C CA . PHE A 1 187 ? -19.346 -2.626 15.930 1.00 84.31 187 PHE A CA 1
ATOM 1516 C C . PHE A 1 187 ? -20.787 -2.877 15.463 1.00 84.31 187 PHE A C 1
ATOM 1518 O O . PHE A 1 187 ? -21.518 -1.921 15.197 1.00 84.31 187 PHE A O 1
ATOM 1525 N N . ASN A 1 188 ? -21.215 -4.144 15.387 1.00 83.12 188 ASN A N 1
ATOM 1526 C CA . ASN A 1 188 ? -22.468 -4.562 14.760 1.00 83.12 188 ASN A CA 1
ATOM 1527 C C . ASN A 1 188 ? -22.584 -4.035 13.316 1.00 83.12 188 ASN A C 1
ATOM 1529 O O . ASN A 1 188 ? -23.583 -3.424 12.929 1.00 83.12 188 ASN A O 1
ATOM 1533 N N . MET A 1 189 ? -21.520 -4.220 12.528 1.00 83.31 189 MET A N 1
ATOM 1534 C CA . MET A 1 189 ? -21.430 -3.718 11.158 1.00 83.31 189 MET A CA 1
ATOM 1535 C C . MET A 1 189 ? -21.063 -4.819 10.173 1.00 83.31 189 MET A C 1
ATOM 1537 O O . MET A 1 189 ? -20.209 -5.656 10.439 1.00 83.31 189 MET A O 1
ATOM 1541 N N . ARG A 1 190 ? -21.672 -4.780 8.990 1.00 87.50 190 ARG A N 1
ATOM 1542 C CA . ARG A 1 190 ? -21.297 -5.610 7.844 1.00 87.50 190 ARG A CA 1
ATOM 1543 C C . ARG A 1 190 ? -21.385 -4.787 6.571 1.00 87.50 190 ARG A C 1
ATOM 1545 O O . ARG A 1 190 ? -22.220 -3.885 6.490 1.00 87.50 190 ARG A O 1
ATOM 1552 N N . GLY A 1 191 ? -20.573 -5.121 5.585 1.00 86.44 191 GLY A N 1
ATOM 1553 C CA . GLY A 1 191 ? -20.582 -4.430 4.307 1.00 86.44 191 GLY A CA 1
ATOM 1554 C C . GLY A 1 191 ? -19.476 -4.920 3.395 1.00 86.44 191 GLY A C 1
ATOM 1555 O O . GLY A 1 191 ? -18.865 -5.958 3.641 1.00 86.44 191 GLY A O 1
ATOM 1556 N N . THR A 1 192 ? -19.233 -4.137 2.356 1.00 87.19 192 THR A N 1
ATOM 1557 C CA . THR A 1 192 ? -18.172 -4.373 1.388 1.00 87.19 192 THR A CA 1
ATOM 1558 C C . THR A 1 192 ? -17.442 -3.061 1.163 1.00 87.19 192 THR A C 1
ATOM 1560 O O . THR A 1 192 ? -18.070 -2.025 0.934 1.00 87.19 192 THR A O 1
ATOM 1563 N N . LEU A 1 193 ? -16.117 -3.090 1.271 1.00 87.19 193 LEU A N 1
ATOM 1564 C CA . LEU A 1 193 ? -15.272 -1.977 0.878 1.00 87.19 193 LEU A CA 1
ATOM 1565 C C . LEU A 1 193 ? -15.023 -2.066 -0.628 1.00 87.19 193 LEU A C 1
ATOM 1567 O O . LEU A 1 193 ? -14.285 -2.939 -1.083 1.00 87.19 193 LEU A O 1
ATOM 1571 N N . HIS A 1 194 ? -15.630 -1.139 -1.368 1.00 86.06 194 HIS A N 1
ATOM 1572 C CA . HIS A 1 194 ? -15.380 -0.975 -2.796 1.00 86.06 194 HIS A CA 1
ATOM 1573 C C . HIS A 1 194 ? -13.988 -0.378 -3.016 1.00 86.06 194 HIS A C 1
ATOM 1575 O O . HIS A 1 194 ? -13.753 0.795 -2.695 1.00 86.06 194 HIS A O 1
ATOM 1581 N N . CYS A 1 195 ? -13.062 -1.196 -3.502 1.00 88.94 195 CYS A N 1
ATOM 1582 C CA . CYS A 1 195 ? -11.648 -0.857 -3.656 1.00 88.94 195 CYS A CA 1
ATOM 1583 C C . CYS A 1 195 ? -11.024 -1.689 -4.783 1.00 88.94 195 CYS A C 1
ATOM 1585 O O . CYS A 1 195 ? -11.716 -2.431 -5.466 1.00 88.94 195 CYS A O 1
ATOM 1587 N N . ASN A 1 196 ? -9.721 -1.546 -5.006 1.00 91.56 196 ASN A N 1
ATOM 1588 C CA . ASN A 1 196 ? -9.032 -2.268 -6.077 1.00 91.56 196 ASN A CA 1
ATOM 1589 C C . ASN A 1 196 ? -8.377 -3.566 -5.575 1.00 91.56 196 ASN A C 1
ATOM 1591 O O . ASN A 1 196 ? -7.432 -4.051 -6.192 1.00 91.56 196 ASN A O 1
ATOM 1595 N N . GLY A 1 197 ? -8.834 -4.079 -4.428 1.00 94.44 197 GLY A N 1
ATOM 1596 C CA . GLY A 1 197 ? -8.280 -5.253 -3.766 1.00 94.44 197 GLY A CA 1
ATOM 1597 C C . GLY A 1 197 ? -7.336 -4.940 -2.610 1.00 94.44 197 GLY A C 1
ATOM 1598 O O . GLY A 1 197 ? -7.415 -3.884 -1.975 1.00 94.44 197 GLY A O 1
ATOM 1599 N N . GLY A 1 198 ? -6.438 -5.875 -2.309 1.00 96.62 198 GLY A N 1
ATOM 1600 C CA . GLY A 1 198 ? -5.517 -5.747 -1.190 1.00 96.62 198 GLY A CA 1
ATOM 1601 C C . GLY A 1 198 ? -4.460 -6.842 -1.093 1.00 96.62 198 GLY A C 1
ATOM 1602 O O . GLY A 1 198 ? -4.414 -7.793 -1.875 1.00 96.62 198 GLY A O 1
ATOM 1603 N N . ILE A 1 199 ? -3.602 -6.690 -0.088 1.00 97.56 199 ILE A N 1
ATOM 1604 C CA . ILE A 1 199 ? -2.587 -7.666 0.304 1.00 97.56 199 ILE A CA 1
ATOM 1605 C C . ILE A 1 199 ? -3.074 -8.381 1.559 1.00 97.56 199 ILE A C 1
ATOM 1607 O O . ILE A 1 199 ? -3.469 -7.745 2.539 1.00 97.56 199 ILE A O 1
ATOM 1611 N N . TYR A 1 200 ? -2.992 -9.704 1.540 1.00 96.19 200 TYR A N 1
ATOM 1612 C CA . TYR A 1 200 ? -3.405 -10.589 2.622 1.00 96.19 200 TYR A CA 1
ATOM 1613 C C . TYR A 1 200 ? -2.254 -11.486 3.021 1.00 96.19 200 TYR A C 1
ATOM 1615 O O . TYR A 1 200 ? -1.378 -11.787 2.211 1.00 96.19 200 TYR A O 1
ATOM 1623 N N . HIS A 1 201 ? -2.292 -11.995 4.246 1.00 94.38 201 HIS A N 1
ATOM 1624 C CA . HIS A 1 201 ? -1.405 -13.088 4.606 1.00 94.38 201 HIS A CA 1
ATOM 1625 C C . HIS A 1 201 ? -1.803 -14.376 3.869 1.00 94.38 201 HIS A C 1
ATOM 1627 O O . HIS A 1 201 ? -2.988 -14.679 3.719 1.00 94.38 201 HIS A O 1
ATOM 1633 N N . HIS A 1 202 ? -0.830 -15.189 3.459 1.00 92.56 202 HIS A N 1
ATOM 1634 C CA . HIS A 1 202 ? -1.081 -16.414 2.696 1.00 92.56 202 HIS A CA 1
ATOM 1635 C C . HIS A 1 202 ? -1.942 -17.441 3.454 1.00 92.56 202 HIS A C 1
ATOM 1637 O O . HIS A 1 202 ? -2.678 -18.219 2.840 1.00 92.56 202 HIS A O 1
ATOM 1643 N N . THR A 1 203 ? -1.892 -17.430 4.793 1.00 91.06 203 THR A N 1
ATOM 1644 C CA . THR A 1 203 ? -2.745 -18.291 5.630 1.00 91.06 203 THR A CA 1
ATOM 1645 C C . THR A 1 203 ? -4.196 -17.817 5.706 1.00 91.06 203 THR A C 1
ATOM 1647 O O . THR A 1 203 ? -5.074 -18.623 6.020 1.00 91.06 203 THR A O 1
ATOM 1650 N N . ASP A 1 204 ? -4.492 -16.562 5.356 1.00 90.25 204 ASP A N 1
ATOM 1651 C CA . ASP A 1 204 ? -5.859 -16.049 5.274 1.00 90.25 204 ASP A CA 1
ATOM 1652 C C . ASP A 1 204 ? -6.510 -16.426 3.935 1.00 90.25 204 ASP A C 1
ATOM 1654 O O . ASP A 1 204 ? -6.752 -15.607 3.046 1.00 90.25 204 ASP A O 1
ATOM 1658 N N . ARG A 1 205 ? -6.818 -17.719 3.788 1.00 86.38 205 ARG A N 1
ATOM 1659 C CA . ARG A 1 205 ? -7.443 -18.277 2.574 1.00 86.38 205 ARG A CA 1
ATOM 1660 C C . ARG A 1 205 ? -8.810 -17.676 2.251 1.00 86.38 205 ARG A C 1
ATOM 1662 O O . ARG A 1 205 ? -9.262 -17.802 1.120 1.00 86.38 205 ARG A O 1
ATOM 1669 N N . LYS A 1 206 ? -9.487 -17.080 3.238 1.00 89.44 206 LYS A N 1
ATOM 1670 C CA . LYS A 1 206 ? -10.822 -16.489 3.076 1.00 89.44 206 LYS A CA 1
ATOM 1671 C C . LYS A 1 206 ? -10.783 -14.977 2.856 1.00 89.44 206 LYS A C 1
ATOM 1673 O O . LYS A 1 206 ? -11.859 -14.398 2.751 1.00 89.44 206 LYS A O 1
ATOM 1678 N N . ARG A 1 207 ? -9.591 -14.364 2.809 1.00 91.56 207 ARG A N 1
ATOM 1679 C CA . ARG A 1 207 ? -9.399 -12.924 2.568 1.00 91.56 207 ARG A CA 1
ATOM 1680 C C . ARG A 1 207 ? -10.189 -12.053 3.545 1.00 91.56 207 ARG A C 1
ATOM 1682 O O . ARG A 1 207 ? -10.781 -11.045 3.173 1.00 91.56 207 ARG A O 1
ATOM 1689 N N . ARG A 1 208 ? -10.251 -12.484 4.805 1.00 88.50 208 ARG A N 1
ATOM 1690 C CA . ARG A 1 208 ? -11.011 -11.808 5.862 1.00 88.50 208 ARG A CA 1
ATOM 1691 C C . ARG A 1 208 ? -10.223 -10.702 6.545 1.00 88.50 208 ARG A C 1
ATOM 1693 O O . ARG A 1 208 ? -10.849 -9.829 7.127 1.00 88.50 208 ARG A O 1
ATOM 1700 N N . PHE A 1 209 ? -8.897 -10.748 6.490 1.00 91.62 209 PHE A N 1
ATOM 1701 C CA . PHE A 1 209 ? -7.984 -9.877 7.222 1.00 91.62 209 PHE A CA 1
ATOM 1702 C C . PHE A 1 209 ? -7.038 -9.181 6.239 1.00 91.62 209 PHE A C 1
ATOM 1704 O O . PHE A 1 209 ? -5.902 -9.628 6.050 1.00 91.62 209 PHE A O 1
ATOM 1711 N N . PRO A 1 210 ? -7.499 -8.112 5.565 1.00 94.69 210 PRO A N 1
ATOM 1712 C CA . PRO A 1 210 ? -6.617 -7.338 4.704 1.00 94.69 210 PRO A CA 1
ATOM 1713 C C . PRO A 1 210 ? -5.511 -6.697 5.545 1.00 94.69 210 PRO A C 1
ATOM 1715 O O . PRO A 1 210 ? -5.785 -6.091 6.578 1.00 94.69 210 PRO A O 1
ATOM 1718 N N . LEU A 1 211 ? -4.267 -6.816 5.088 1.00 95.38 211 LEU A N 1
ATOM 1719 C CA . LEU A 1 211 ? -3.105 -6.139 5.674 1.00 95.38 211 LEU A CA 1
ATOM 1720 C C . LEU A 1 211 ? -2.882 -4.774 5.020 1.00 95.38 211 LEU A C 1
ATOM 1722 O O . LEU A 1 211 ? -2.527 -3.796 5.678 1.00 95.38 211 LEU A O 1
ATOM 1726 N N . VAL A 1 212 ? -3.112 -4.724 3.708 1.00 97.62 212 VAL A N 1
ATOM 1727 C CA . VAL A 1 212 ? -3.022 -3.521 2.882 1.00 97.62 212 VAL A CA 1
ATOM 1728 C C . VAL A 1 212 ? -4.243 -3.477 1.983 1.00 97.62 212 VAL A C 1
ATOM 1730 O O . VAL A 1 212 ? -4.611 -4.501 1.414 1.00 97.62 212 VAL A O 1
ATOM 1733 N N . VAL A 1 213 ? -4.848 -2.306 1.817 1.00 97.00 213 VAL A N 1
ATOM 1734 C CA . VAL A 1 213 ? -5.947 -2.104 0.865 1.00 97.00 213 VAL A CA 1
ATOM 1735 C C . VAL A 1 213 ? -5.492 -1.227 -0.293 1.00 97.00 213 VAL A C 1
ATOM 1737 O O . VAL A 1 213 ? -4.850 -0.196 -0.098 1.00 97.00 213 VAL A O 1
ATOM 1740 N N . PHE A 1 214 ? -5.854 -1.594 -1.514 1.00 95.69 214 PHE A N 1
ATOM 1741 C CA . PHE A 1 214 ? -5.605 -0.771 -2.685 1.00 95.69 214 PHE A CA 1
ATOM 1742 C C . PHE A 1 214 ? -6.720 0.262 -2.853 1.00 95.69 214 PHE A C 1
ATOM 1744 O O . PHE A 1 214 ? -7.808 -0.024 -3.358 1.00 95.69 214 PHE A O 1
ATOM 1751 N N . ALA A 1 215 ? -6.454 1.480 -2.384 1.00 89.69 215 ALA A N 1
ATOM 1752 C CA . ALA A 1 215 ? -7.422 2.563 -2.360 1.00 89.69 215 ALA A CA 1
ATOM 1753 C C . ALA A 1 215 ? -7.786 3.017 -3.778 1.00 89.69 215 ALA A C 1
ATOM 1755 O O . ALA A 1 215 ? -6.940 3.145 -4.667 1.00 89.69 215 ALA A O 1
ATOM 1756 N N . HIS A 1 216 ? -9.069 3.309 -3.973 1.00 81.19 216 HIS A N 1
ATOM 1757 C CA . HIS A 1 216 ? -9.578 3.793 -5.245 1.00 81.19 216 HIS A CA 1
ATOM 1758 C C . HIS A 1 216 ? -9.191 5.262 -5.467 1.00 81.19 216 HIS A C 1
ATOM 1760 O O . HIS A 1 216 ? -9.473 6.114 -4.624 1.00 81.19 216 HIS A O 1
ATOM 1766 N N . THR A 1 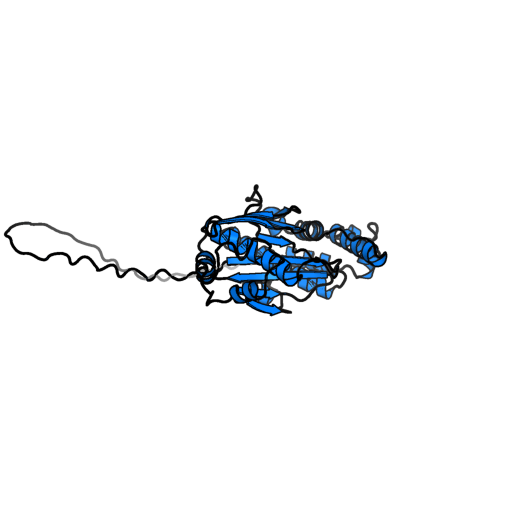217 ? -8.590 5.581 -6.616 1.00 70.00 217 THR A N 1
ATOM 1767 C CA . THR A 1 217 ? -8.297 6.966 -7.013 1.00 70.00 217 THR A CA 1
ATOM 1768 C C . THR A 1 217 ? -9.012 7.308 -8.314 1.00 70.00 217 THR A C 1
ATOM 1770 O O . THR A 1 217 ? -8.585 6.907 -9.396 1.00 70.00 217 THR A O 1
ATOM 1773 N N . THR A 1 218 ? -10.084 8.092 -8.236 1.00 60.34 218 THR A N 1
ATOM 1774 C CA . THR A 1 218 ? -10.711 8.690 -9.422 1.00 60.34 218 THR A CA 1
ATOM 1775 C C . THR A 1 218 ? -10.292 10.146 -9.578 1.00 60.34 218 THR A C 1
ATOM 1777 O O . THR A 1 218 ? -10.443 10.931 -8.644 1.00 60.34 218 THR A O 1
ATOM 1780 N N . LYS A 1 219 ? -9.838 10.531 -10.780 1.00 50.00 219 LYS A N 1
ATOM 1781 C CA . LYS A 1 219 ? -9.710 11.943 -11.196 1.00 50.00 219 LYS A CA 1
ATOM 1782 C C . LYS A 1 219 ? -11.061 12.589 -11.547 1.00 50.00 219 LYS A C 1
ATOM 1784 O O . LYS A 1 219 ? -11.130 13.799 -11.735 1.00 50.00 219 LYS A O 1
ATOM 1789 N N . THR A 1 220 ? -12.137 11.812 -11.673 1.00 43.34 220 THR A N 1
ATOM 1790 C CA . THR A 1 220 ? -13.416 12.301 -12.197 1.00 43.34 220 THR A CA 1
ATOM 1791 C C . THR A 1 220 ? -14.197 13.120 -11.171 1.00 43.34 220 THR A C 1
ATOM 1793 O O . THR A 1 220 ? -14.774 12.611 -10.208 1.00 43.34 220 THR A O 1
ATOM 1796 N N . HIS A 1 221 ? -14.228 14.425 -11.433 1.00 45.25 221 HIS A N 1
ATOM 1797 C CA . HIS A 1 221 ? -15.093 15.400 -10.793 1.00 45.25 221 HIS A CA 1
ATOM 1798 C C . HIS A 1 221 ? -16.586 15.008 -10.880 1.00 45.25 221 HIS A C 1
ATOM 1800 O O . HIS A 1 221 ? -17.060 14.449 -11.867 1.00 45.25 221 HIS A O 1
ATOM 1806 N N . HIS A 1 222 ? -17.317 15.401 -9.830 1.00 39.81 222 HIS A N 1
ATOM 1807 C CA . HIS A 1 222 ? -18.768 15.645 -9.737 1.00 39.81 222 HIS A CA 1
ATOM 1808 C C . HIS A 1 222 ? -19.701 14.592 -9.133 1.00 39.81 222 HIS A C 1
ATOM 1810 O O . HIS A 1 222 ? -20.806 14.978 -8.755 1.00 39.81 222 HIS A O 1
ATOM 1816 N N . ARG A 1 223 ? -19.333 13.316 -8.962 1.00 43.69 223 ARG A N 1
ATOM 1817 C CA . ARG A 1 223 ? -20.270 12.344 -8.337 1.00 43.69 223 ARG A CA 1
ATOM 1818 C C . ARG A 1 223 ? -19.664 11.361 -7.350 1.00 43.69 223 ARG A C 1
ATOM 1820 O O . ARG A 1 223 ? -20.421 10.685 -6.648 1.00 43.69 223 ARG A O 1
ATOM 1827 N N . LEU A 1 224 ? -18.338 11.296 -7.274 1.00 44.06 224 LEU A N 1
ATOM 1828 C CA . LEU A 1 224 ? -17.660 10.428 -6.331 1.00 44.06 224 LEU A CA 1
ATOM 1829 C C . LEU A 1 224 ? -17.191 11.223 -5.102 1.00 44.06 224 LEU A C 1
ATOM 1831 O O . LEU A 1 224 ? -16.751 12.365 -5.233 1.00 44.06 224 LEU A O 1
ATOM 1835 N N . PRO A 1 225 ? -17.352 10.655 -3.904 1.00 51.09 225 PRO A N 1
ATOM 1836 C CA . PRO A 1 225 ? -16.883 11.240 -2.654 1.00 51.09 225 PRO A CA 1
ATOM 1837 C C . PRO A 1 225 ? -15.395 11.607 -2.635 1.00 51.09 225 PRO A C 1
ATOM 1839 O O . PRO A 1 225 ? -14.608 11.075 -3.414 1.00 51.09 225 PRO A O 1
ATOM 1842 N N . HIS A 1 226 ? -15.013 12.496 -1.709 1.00 56.03 226 HIS A N 1
ATOM 1843 C CA . HIS A 1 226 ? -13.644 12.999 -1.601 1.00 56.03 226 HIS A CA 1
ATOM 1844 C C . HIS A 1 226 ? -12.623 11.844 -1.536 1.00 56.03 226 HIS A C 1
ATOM 1846 O O . HIS A 1 226 ? -12.761 10.971 -0.676 1.00 56.03 226 HIS A O 1
ATOM 1852 N N . PRO A 1 227 ? -11.591 11.833 -2.407 1.00 58.12 227 PRO A N 1
ATOM 1853 C CA . PRO A 1 227 ? -10.580 10.769 -2.467 1.00 58.12 227 PRO A CA 1
ATOM 1854 C C . PRO A 1 227 ? -9.936 10.453 -1.111 1.00 58.12 227 PRO A C 1
ATOM 1856 O O . PRO A 1 227 ? -9.631 9.303 -0.807 1.00 58.12 227 PRO A O 1
ATOM 1859 N N . THR A 1 228 ? -9.815 11.470 -0.256 1.00 72.06 228 THR A N 1
ATOM 1860 C CA . THR A 1 228 ? -9.310 11.365 1.116 1.00 72.06 228 THR A CA 1
ATOM 1861 C C . THR A 1 228 ? -10.144 10.441 2.003 1.00 72.06 228 THR A C 1
ATOM 1863 O O . THR A 1 228 ? -9.573 9.755 2.845 1.00 72.06 228 THR A O 1
ATOM 1866 N N . ASN A 1 229 ? -11.466 10.380 1.812 1.00 75.56 229 ASN A N 1
ATOM 1867 C CA . ASN A 1 229 ? -12.356 9.521 2.601 1.00 75.56 229 ASN A CA 1
ATOM 1868 C C . ASN A 1 229 ? -12.186 8.050 2.212 1.00 75.56 229 ASN A C 1
ATOM 1870 O O . ASN A 1 229 ? -12.109 7.183 3.076 1.00 75.56 229 ASN A O 1
ATOM 1874 N N . HIS A 1 230 ? -12.080 7.771 0.908 1.00 77.50 230 HIS A N 1
ATOM 1875 C CA . HIS A 1 230 ? -11.830 6.418 0.408 1.00 77.50 230 HIS A CA 1
ATOM 1876 C C . HIS A 1 230 ? -10.494 5.868 0.906 1.00 77.50 230 HIS A C 1
ATOM 1878 O O . HIS A 1 230 ? -10.423 4.726 1.357 1.00 77.50 230 HIS A O 1
ATOM 1884 N N . GLU A 1 231 ? -9.445 6.682 0.848 1.00 83.94 231 GLU A N 1
ATOM 1885 C CA . GLU A 1 231 ? -8.124 6.321 1.353 1.00 83.94 231 GLU A CA 1
ATOM 1886 C C . GLU A 1 231 ? -8.155 6.068 2.866 1.00 83.94 231 GLU A C 1
ATOM 1888 O O . GLU A 1 231 ? -7.644 5.059 3.345 1.00 83.94 231 GLU A O 1
ATOM 1893 N N . LEU A 1 232 ? -8.826 6.937 3.624 1.00 87.06 232 LEU A N 1
ATOM 1894 C CA . LEU A 1 232 ? -8.953 6.790 5.069 1.00 87.06 232 LEU A CA 1
ATOM 1895 C C . LEU A 1 232 ? -9.722 5.527 5.465 1.00 87.06 232 LEU A C 1
ATOM 1897 O O . LEU A 1 232 ? -9.318 4.803 6.367 1.00 87.06 232 LEU A O 1
ATOM 1901 N N . ALA A 1 233 ? -10.807 5.208 4.771 1.00 86.62 233 ALA A N 1
ATOM 1902 C CA . ALA A 1 233 ? -11.508 3.959 5.015 1.00 86.62 233 ALA A CA 1
ATOM 1903 C C . ALA A 1 233 ? -10.679 2.726 4.612 1.00 86.62 233 ALA A C 1
ATOM 1905 O O . ALA A 1 233 ? -10.759 1.691 5.275 1.00 86.62 233 ALA A O 1
ATOM 1906 N N . SER A 1 234 ? -9.857 2.851 3.564 1.00 90.56 234 SER A N 1
ATOM 1907 C CA . SER A 1 234 ? -8.927 1.803 3.126 1.00 90.56 234 SER A CA 1
ATOM 1908 C C . SER A 1 234 ? -7.865 1.510 4.185 1.00 90.56 234 SER A C 1
ATOM 1910 O O . SER A 1 234 ? -7.503 0.353 4.370 1.00 90.56 234 SER A O 1
ATOM 1912 N N . THR A 1 235 ? -7.410 2.516 4.938 1.00 91.94 235 THR A N 1
ATOM 1913 C CA . THR A 1 235 ? -6.496 2.295 6.068 1.00 91.94 235 THR A CA 1
ATOM 1914 C C . THR A 1 235 ? -7.213 1.846 7.342 1.00 91.94 235 THR A C 1
ATOM 1916 O O . THR A 1 235 ? -6.675 1.012 8.071 1.00 91.94 235 THR A O 1
ATOM 1919 N N . LEU A 1 236 ? -8.436 2.326 7.611 1.00 91.69 236 LEU A N 1
ATOM 1920 C CA . LEU A 1 236 ? -9.219 1.922 8.787 1.00 91.69 236 LEU A CA 1
ATOM 1921 C C . LEU A 1 236 ? -9.642 0.451 8.763 1.00 91.69 236 LEU A C 1
ATOM 1923 O O . LEU A 1 236 ? -9.692 -0.170 9.828 1.00 91.69 236 LEU A O 1
ATOM 1927 N N . LEU A 1 237 ? -9.979 -0.108 7.595 1.00 92.19 237 LEU A N 1
ATOM 1928 C CA . LEU A 1 237 ? -10.516 -1.468 7.517 1.00 92.19 237 LEU A CA 1
ATOM 1929 C C . LEU A 1 237 ? -9.543 -2.532 8.076 1.00 92.19 237 LEU A C 1
ATOM 1931 O O . LEU A 1 237 ? -9.987 -3.287 8.945 1.00 92.19 237 LEU A O 1
ATOM 1935 N N . PRO A 1 238 ? -8.254 -2.591 7.677 1.00 93.75 238 PRO A N 1
ATOM 1936 C CA . PRO A 1 238 ? -7.271 -3.496 8.281 1.00 93.75 238 PRO A CA 1
ATOM 1937 C C . PRO A 1 238 ? -7.239 -3.431 9.813 1.00 93.75 238 PRO A C 1
ATOM 1939 O O . PRO A 1 238 ? -7.435 -4.443 10.487 1.00 93.75 238 PRO A O 1
ATOM 1942 N N . MET A 1 239 ? -7.099 -2.223 10.371 1.00 94.00 239 MET A N 1
ATOM 1943 C CA . MET A 1 239 ? -7.002 -2.013 11.821 1.00 94.00 239 MET A CA 1
ATOM 1944 C C . MET A 1 239 ? -8.265 -2.445 12.560 1.00 94.00 239 MET A C 1
ATOM 1946 O O . MET A 1 239 ? -8.204 -3.094 13.603 1.00 94.00 239 MET A O 1
ATOM 1950 N N . THR A 1 240 ? -9.423 -2.082 12.011 1.00 92.31 240 THR A N 1
ATOM 1951 C CA . THR A 1 240 ? -10.711 -2.354 12.651 1.00 92.31 240 THR A CA 1
ATOM 1952 C C . THR A 1 240 ? -11.024 -3.843 12.615 1.00 92.31 240 THR A C 1
ATOM 1954 O O . THR A 1 240 ? -11.533 -4.381 13.594 1.00 92.31 240 THR A O 1
ATOM 1957 N N . THR A 1 241 ? -10.684 -4.520 11.517 1.00 92.00 241 THR A N 1
ATOM 1958 C CA . THR A 1 241 ? -10.858 -5.971 11.375 1.00 92.00 241 THR A CA 1
ATOM 1959 C C . THR A 1 241 ? -9.988 -6.724 12.377 1.00 92.00 241 THR A C 1
ATOM 1961 O O . THR A 1 241 ? -10.442 -7.672 13.016 1.00 92.00 241 THR A O 1
ATOM 1964 N N . GLU A 1 242 ? -8.747 -6.280 12.563 1.00 91.38 242 GLU A N 1
ATOM 1965 C CA . GLU A 1 242 ? -7.844 -6.876 13.539 1.00 91.38 242 GLU A CA 1
ATOM 1966 C C . GLU A 1 242 ? -8.321 -6.673 14.984 1.00 91.38 242 GLU A C 1
ATOM 1968 O O . GLU A 1 242 ? -8.367 -7.627 15.768 1.00 91.38 242 GLU A O 1
ATOM 1973 N N . TYR A 1 243 ? -8.744 -5.452 15.325 1.00 93.06 243 TYR A N 1
ATOM 1974 C CA . TYR A 1 243 ? -9.362 -5.172 16.617 1.00 93.06 243 TYR A CA 1
ATOM 1975 C C . TYR A 1 243 ? -10.626 -6.021 16.825 1.00 93.06 243 TYR A C 1
ATOM 1977 O O . TYR A 1 243 ? -10.812 -6.583 17.909 1.00 93.06 243 TYR A O 1
ATOM 1985 N N . ASP A 1 244 ? -11.481 -6.168 15.808 1.00 92.06 244 ASP A N 1
ATOM 1986 C CA . ASP A 1 244 ? -12.709 -6.969 15.870 1.00 92.06 244 ASP A CA 1
ATOM 1987 C C . ASP A 1 244 ? -12.426 -8.443 16.173 1.00 92.06 244 ASP A C 1
ATOM 1989 O O . ASP A 1 244 ? -13.083 -9.038 17.028 1.00 92.06 244 ASP A O 1
ATOM 1993 N N . HIS A 1 245 ? -11.363 -8.988 15.575 1.00 89.12 245 HIS A N 1
ATOM 1994 C CA . HIS A 1 245 ? -10.910 -10.363 15.786 1.00 89.12 245 HIS A CA 1
ATOM 1995 C C . HIS A 1 245 ? -10.411 -10.649 17.214 1.00 89.12 245 HIS A C 1
ATOM 1997 O O . HIS A 1 245 ? -10.266 -11.805 17.604 1.00 89.12 245 HIS A O 1
ATOM 2003 N N . GLY A 1 246 ? -10.159 -9.611 18.018 1.00 83.31 246 GLY A N 1
ATOM 2004 C CA . GLY A 1 246 ? -9.767 -9.761 19.421 1.00 83.31 246 GLY A CA 1
ATOM 2005 C C . GLY A 1 246 ? -8.272 -9.971 19.648 1.00 83.31 246 GLY A C 1
ATOM 2006 O O . GLY A 1 246 ? -7.884 -10.393 20.735 1.00 83.31 246 GLY A O 1
ATOM 2007 N N . LEU A 1 247 ? -7.430 -9.653 18.663 1.00 80.94 247 LEU A N 1
ATOM 2008 C CA . LEU A 1 247 ? -5.980 -9.630 18.847 1.00 80.94 247 LEU A CA 1
ATOM 2009 C C . LEU A 1 247 ? -5.583 -8.376 19.628 1.00 80.94 247 LEU A C 1
ATOM 2011 O O . LEU A 1 247 ? -5.557 -7.281 19.080 1.00 80.94 247 LEU A O 1
ATOM 2015 N N . THR A 1 248 ? -5.265 -8.514 20.914 1.00 83.62 248 THR A N 1
ATOM 2016 C CA . THR A 1 248 ? -4.816 -7.370 21.718 1.00 83.62 248 THR A CA 1
ATOM 2017 C C . THR A 1 248 ? -3.425 -6.928 21.279 1.00 83.62 248 THR A C 1
ATOM 2019 O O . THR A 1 248 ? -2.443 -7.640 21.488 1.00 83.62 248 THR A O 1
ATOM 2022 N N . ARG A 1 249 ? -3.333 -5.722 20.714 1.00 83.94 249 ARG A N 1
ATOM 2023 C CA . ARG A 1 249 ? -2.067 -5.080 20.351 1.00 83.94 249 ARG A CA 1
ATOM 2024 C C . ARG A 1 249 ? -1.887 -3.744 21.065 1.00 83.94 249 ARG A C 1
ATOM 2026 O O . ARG A 1 249 ? -2.884 -3.080 21.351 1.00 83.94 249 ARG A O 1
ATOM 2033 N N . PRO A 1 250 ? -0.634 -3.303 21.289 1.00 86.19 250 PRO A N 1
ATOM 2034 C CA . PRO A 1 250 ? -0.365 -1.934 21.728 1.00 86.19 250 PRO A CA 1
ATOM 2035 C C . PRO A 1 250 ? -0.934 -0.905 20.743 1.00 86.19 250 PRO A C 1
ATOM 2037 O O . PRO A 1 250 ? -1.462 0.130 21.143 1.00 86.19 250 PRO A O 1
ATOM 2040 N N . LYS A 1 251 ? -0.843 -1.221 19.446 1.00 91.69 251 LYS A N 1
ATOM 2041 C CA . LYS A 1 251 ? -1.328 -0.403 18.342 1.00 91.69 251 LYS A CA 1
ATOM 2042 C C . LYS A 1 251 ? -1.816 -1.293 17.205 1.00 91.69 251 LYS A C 1
ATOM 2044 O O . LYS A 1 251 ? -1.149 -2.270 16.851 1.00 91.69 251 LYS A O 1
ATOM 2049 N N . TYR A 1 252 ? -2.956 -0.933 16.642 1.00 94.69 252 TYR A N 1
ATOM 2050 C CA . TYR A 1 252 ? -3.448 -1.476 15.387 1.00 94.69 252 TYR A CA 1
ATOM 2051 C C . TYR A 1 252 ? -2.934 -0.590 14.260 1.00 94.69 252 TYR A C 1
ATOM 2053 O O . TYR A 1 252 ? -3.030 0.638 14.346 1.00 94.69 252 TYR A O 1
ATOM 2061 N N . THR A 1 253 ? -2.373 -1.218 13.235 1.00 95.31 253 THR A N 1
ATOM 2062 C CA . THR A 1 253 ? -1.760 -0.534 12.097 1.00 95.31 253 THR A CA 1
ATOM 2063 C C . THR A 1 253 ? -2.396 -1.037 10.813 1.00 95.31 253 THR A C 1
ATOM 2065 O O . THR A 1 253 ? -2.559 -2.239 10.624 1.00 95.31 253 THR A O 1
ATOM 2068 N N . GLY A 1 254 ? -2.76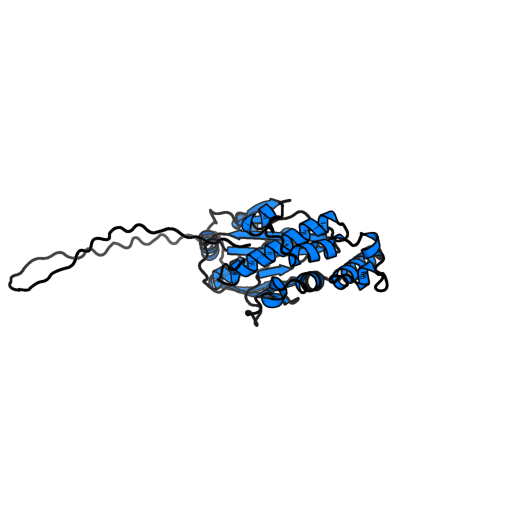9 -0.115 9.932 1.00 95.00 254 GLY A N 1
ATOM 2069 C CA . GLY A 1 254 ? -3.358 -0.423 8.636 1.00 95.00 254 GLY A CA 1
ATOM 2070 C C . GLY A 1 254 ? -2.659 0.341 7.532 1.00 95.00 254 GLY A C 1
ATOM 2071 O O . GLY A 1 254 ? -2.277 1.496 7.717 1.00 95.00 254 GLY A O 1
ATOM 2072 N N . PHE A 1 255 ? -2.509 -0.295 6.376 1.00 97.44 255 PHE A N 1
ATOM 2073 C CA . PHE A 1 255 ? -1.902 0.329 5.208 1.00 97.44 255 PHE A CA 1
ATOM 2074 C C . PHE A 1 255 ? -2.895 0.440 4.061 1.00 97.44 255 PHE A C 1
ATOM 2076 O O . PHE A 1 255 ? -3.774 -0.404 3.880 1.00 97.44 255 PHE A O 1
ATOM 2083 N N . SER A 1 256 ? -2.697 1.456 3.231 1.00 96.56 256 SER A N 1
ATOM 2084 C CA . SER A 1 256 ? -3.309 1.518 1.914 1.00 96.56 256 SER A CA 1
ATOM 2085 C C . SER A 1 256 ? -2.310 1.967 0.861 1.00 96.56 256 SER A C 1
ATOM 2087 O O . SER A 1 256 ? -1.481 2.834 1.134 1.00 96.56 256 SER A O 1
ATOM 2089 N N . ILE A 1 257 ? -2.436 1.431 -0.350 1.00 97.25 257 ILE A N 1
ATOM 2090 C CA . ILE A 1 257 ? -1.712 1.922 -1.526 1.00 97.25 257 ILE A CA 1
ATOM 2091 C C . ILE A 1 257 ? -2.730 2.546 -2.465 1.00 97.25 257 ILE A C 1
ATOM 2093 O O . ILE A 1 257 ? -3.700 1.904 -2.855 1.00 97.25 257 ILE A O 1
ATOM 2097 N N . SER A 1 258 ? -2.512 3.803 -2.818 1.00 93.62 258 SER A N 1
ATOM 2098 C CA . SER A 1 258 ? -3.300 4.503 -3.829 1.00 93.62 258 SER A CA 1
ATOM 2099 C C . SER A 1 258 ? -2.460 4.646 -5.092 1.00 93.62 258 SER A C 1
ATOM 2101 O O . SER A 1 258 ? -1.263 4.922 -4.998 1.00 93.62 258 SER A O 1
ATOM 2103 N N . ALA A 1 259 ? -3.064 4.421 -6.258 1.00 92.44 259 ALA A N 1
ATOM 2104 C CA . ALA A 1 259 ? -2.350 4.439 -7.528 1.00 92.44 259 ALA A CA 1
ATOM 2105 C C . ALA A 1 259 ? -3.196 5.059 -8.638 1.00 92.44 259 ALA A C 1
ATOM 2107 O O . ALA A 1 259 ? -4.298 4.585 -8.915 1.00 92.44 259 ALA A O 1
ATOM 2108 N N . HIS A 1 260 ? -2.655 6.075 -9.304 1.00 90.06 260 HIS A N 1
ATOM 2109 C CA . HIS A 1 260 ? -3.269 6.694 -10.470 1.00 90.06 260 HIS A CA 1
ATOM 2110 C C . HIS A 1 260 ? -2.263 6.767 -11.617 1.00 90.06 260 HIS A C 1
ATOM 2112 O O . HIS A 1 260 ? -1.364 7.609 -11.621 1.00 90.06 260 HIS A O 1
ATOM 2118 N N . GLY A 1 261 ? -2.429 5.895 -12.610 1.00 92.00 261 GLY A N 1
ATOM 2119 C CA . GLY A 1 261 ? -1.432 5.770 -13.661 1.00 92.00 261 GLY A CA 1
ATOM 2120 C C . GLY A 1 261 ? -0.129 5.219 -13.110 1.00 92.00 261 GLY A C 1
ATOM 2121 O O . GLY A 1 261 ? -0.102 4.154 -12.496 1.00 92.00 261 GLY A O 1
ATOM 2122 N N . THR A 1 262 ? 0.947 5.962 -13.331 1.00 94.88 262 THR A N 1
ATOM 2123 C CA . THR A 1 262 ? 2.277 5.636 -12.818 1.00 94.88 262 THR A CA 1
ATOM 2124 C C . THR A 1 262 ? 2.561 6.283 -11.461 1.00 94.88 262 THR A C 1
ATOM 2126 O O . THR A 1 262 ? 3.625 6.040 -10.905 1.00 94.88 262 THR A O 1
ATOM 2129 N N . GLU A 1 263 ? 1.631 7.071 -10.902 1.00 95.44 263 GLU A N 1
ATOM 2130 C CA . GLU A 1 263 ? 1.761 7.689 -9.576 1.00 95.44 263 GLU A CA 1
ATOM 2131 C C . GLU A 1 263 ? 1.250 6.756 -8.473 1.00 95.44 263 GLU A C 1
ATOM 2133 O O . GLU A 1 263 ? 0.074 6.391 -8.472 1.00 95.44 263 GLU A O 1
ATOM 2138 N N . TYR A 1 264 ? 2.096 6.441 -7.494 1.00 95.88 264 TYR A N 1
ATOM 2139 C CA . TYR A 1 264 ? 1.783 5.586 -6.350 1.00 95.88 264 TYR A CA 1
ATOM 2140 C C . TYR A 1 264 ? 2.014 6.332 -5.037 1.00 95.88 264 TYR A C 1
ATOM 2142 O O . TYR A 1 264 ? 2.938 7.128 -4.906 1.00 95.88 264 TYR A O 1
ATOM 2150 N N . ARG A 1 265 ? 1.190 6.063 -4.029 1.00 95.44 265 ARG A N 1
ATOM 2151 C CA . ARG A 1 265 ? 1.372 6.575 -2.666 1.00 95.44 265 ARG A CA 1
ATOM 2152 C C . ARG A 1 265 ? 1.037 5.487 -1.664 1.00 95.44 265 ARG A C 1
ATOM 2154 O O . ARG A 1 265 ? 0.017 4.811 -1.814 1.00 95.44 265 ARG A O 1
ATOM 2161 N N . ILE A 1 266 ? 1.860 5.380 -0.626 1.00 97.38 266 ILE A N 1
ATOM 2162 C CA . ILE A 1 266 ? 1.627 4.489 0.506 1.00 97.38 266 ILE A CA 1
ATOM 2163 C C . ILE A 1 266 ? 1.166 5.332 1.692 1.00 97.38 266 ILE A C 1
ATOM 2165 O O . ILE A 1 266 ? 1.762 6.356 2.031 1.00 97.38 266 ILE A O 1
ATOM 2169 N N . THR A 1 267 ? 0.098 4.877 2.330 1.00 97.19 267 THR A N 1
ATOM 2170 C CA . THR A 1 267 ? -0.472 5.511 3.514 1.00 97.19 267 THR A CA 1
ATOM 2171 C C . THR A 1 267 ? -0.525 4.494 4.630 1.00 97.19 267 THR A C 1
ATOM 2173 O O . THR A 1 267 ? -0.979 3.368 4.431 1.00 97.19 267 THR A O 1
ATOM 2176 N N . ARG A 1 268 ? -0.083 4.905 5.813 1.00 97.06 268 ARG A N 1
ATOM 2177 C CA . ARG A 1 268 ? -0.216 4.153 7.055 1.00 97.06 268 ARG A CA 1
ATOM 2178 C C . ARG A 1 268 ? -1.186 4.883 7.964 1.00 97.06 268 ARG A C 1
ATOM 2180 O O . ARG A 1 268 ? -1.099 6.099 8.111 1.00 97.06 268 ARG A O 1
ATOM 2187 N N . ALA A 1 269 ? -2.072 4.143 8.606 1.00 96.69 269 ALA A N 1
ATOM 2188 C CA . ALA A 1 269 ? -2.840 4.640 9.728 1.00 96.69 269 ALA A CA 1
ATOM 2189 C C . ALA A 1 269 ? -2.639 3.758 10.951 1.00 96.69 269 ALA A C 1
ATOM 2191 O O . ALA A 1 269 ? -2.225 2.603 10.857 1.00 96.69 269 ALA A O 1
ATOM 2192 N N . ASP A 1 270 ? -2.877 4.365 12.102 1.00 96.25 270 ASP A N 1
ATOM 2193 C CA . ASP A 1 270 ? -2.297 3.913 13.345 1.00 96.25 270 ASP A CA 1
ATOM 2194 C C . ASP A 1 270 ? -3.199 4.370 14.501 1.00 96.25 270 ASP A C 1
ATOM 2196 O O . ASP A 1 270 ? -3.396 5.571 14.707 1.00 96.25 270 ASP A O 1
ATOM 2200 N N . ALA A 1 271 ? -3.729 3.421 15.273 1.00 95.75 271 ALA A N 1
ATOM 2201 C CA . ALA A 1 271 ? -4.638 3.698 16.386 1.00 95.75 271 ALA A CA 1
ATOM 2202 C C . ALA A 1 271 ? -4.436 2.722 17.553 1.00 95.75 271 ALA A C 1
ATOM 2204 O O . ALA A 1 271 ? -4.043 1.569 17.370 1.00 95.75 271 ALA A O 1
ATOM 2205 N N . SER A 1 272 ? -4.686 3.183 18.777 1.00 95.06 272 SER A N 1
ATOM 2206 C CA . SER A 1 272 ? -4.558 2.345 19.970 1.00 95.06 272 SER A CA 1
ATOM 2207 C C . SER A 1 272 ? -5.776 1.443 20.179 1.00 95.06 272 SER A C 1
ATOM 2209 O O . SER A 1 272 ? -6.821 1.580 19.541 1.00 95.06 272 SER A O 1
ATOM 2211 N N . HIS A 1 273 ? -5.664 0.544 21.153 1.00 93.69 273 HIS A N 1
ATOM 2212 C CA . HIS A 1 273 ? -6.813 -0.195 21.660 1.00 93.69 273 HIS A CA 1
ATOM 2213 C C . HIS A 1 273 ? -7.888 0.710 22.269 1.00 93.69 273 HIS A C 1
ATOM 2215 O O . HIS A 1 273 ? -9.069 0.530 21.974 1.00 93.69 273 HIS A O 1
ATOM 2221 N N . THR A 1 274 ? -7.495 1.702 23.069 1.00 92.81 274 THR A N 1
ATOM 2222 C CA . THR A 1 274 ? -8.423 2.659 23.688 1.00 92.81 274 THR A CA 1
ATOM 2223 C C . THR A 1 274 ? -9.230 3.410 22.634 1.00 92.81 274 THR A C 1
ATOM 2225 O O . THR A 1 274 ? -10.439 3.570 22.788 1.00 92.81 274 THR A O 1
ATOM 2228 N N . TYR A 1 275 ? -8.586 3.803 21.532 1.00 93.38 275 TYR A N 1
ATOM 2229 C CA . TYR A 1 275 ? -9.237 4.478 20.414 1.00 93.38 275 TYR A CA 1
ATOM 2230 C C . TYR A 1 275 ? -10.392 3.642 19.836 1.00 93.38 275 TYR A C 1
ATOM 2232 O O . TYR A 1 275 ? -11.513 4.134 19.704 1.00 93.38 275 TYR A O 1
ATOM 2240 N N . PHE A 1 276 ? -10.161 2.355 19.557 1.00 91.31 276 PHE A N 1
ATOM 2241 C CA . PHE A 1 276 ? -11.217 1.477 19.044 1.00 91.31 276 PHE A CA 1
ATOM 2242 C C . PHE A 1 276 ? -12.282 1.132 20.085 1.00 91.31 276 PHE A C 1
ATOM 2244 O O . PHE A 1 276 ? -13.449 0.993 19.722 1.00 91.31 276 PHE A O 1
ATOM 2251 N N . GLU A 1 277 ? -11.929 1.045 21.369 1.00 91.00 277 GLU A N 1
ATOM 2252 C CA . GLU A 1 277 ? -12.916 0.906 22.443 1.00 91.00 277 GLU A CA 1
ATOM 2253 C C . GLU A 1 277 ? -13.832 2.133 22.533 1.00 91.00 277 GLU A C 1
ATOM 2255 O O . GLU A 1 277 ? -15.040 1.982 22.727 1.00 91.00 277 GLU A O 1
ATOM 2260 N N . ASP A 1 278 ? -13.298 3.343 22.363 1.00 89.19 278 ASP A N 1
ATOM 2261 C CA . ASP A 1 278 ? -14.102 4.565 22.302 1.00 89.19 278 ASP A CA 1
ATOM 2262 C C . ASP A 1 278 ? -15.040 4.551 21.092 1.00 89.19 278 ASP A C 1
ATOM 2264 O O . ASP A 1 278 ? -16.252 4.712 21.270 1.00 89.19 278 ASP A O 1
ATOM 2268 N N . L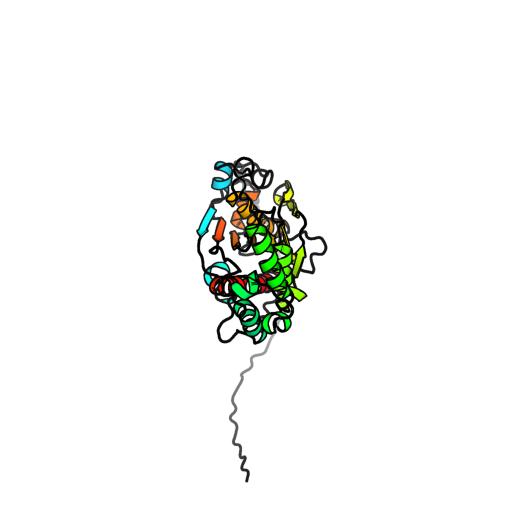EU A 1 279 ? -14.526 4.244 19.895 1.00 87.44 279 LEU A N 1
ATOM 2269 C CA . LEU A 1 279 ? -15.345 4.133 18.683 1.00 87.44 279 LEU A CA 1
ATOM 2270 C C . LEU A 1 279 ? -16.447 3.078 18.814 1.00 87.44 279 LEU A C 1
ATOM 2272 O O . LEU A 1 279 ? -17.608 3.349 18.500 1.00 87.44 279 LEU A O 1
ATOM 2276 N N . ARG A 1 280 ? -16.113 1.885 19.318 1.00 85.50 280 ARG A N 1
ATOM 2277 C CA . ARG A 1 280 ? -17.056 0.775 19.524 1.00 85.50 280 ARG A CA 1
ATOM 2278 C C . ARG A 1 280 ? -18.234 1.191 20.397 1.00 85.50 280 ARG A C 1
ATOM 2280 O O . ARG A 1 280 ? -19.381 0.826 20.134 1.00 85.50 280 ARG A O 1
ATOM 2287 N N . HIS A 1 281 ? -17.953 1.951 21.449 1.00 85.75 281 HIS A N 1
ATOM 2288 C CA . HIS A 1 281 ? -18.967 2.429 22.378 1.00 85.75 281 HIS A CA 1
ATOM 2289 C C . HIS A 1 281 ? -19.634 3.734 21.929 1.00 85.75 281 HIS A C 1
ATOM 2291 O O . HIS A 1 281 ? -20.511 4.227 22.639 1.00 85.75 281 HIS A O 1
ATOM 2297 N N . GLY A 1 282 ? -19.261 4.282 20.769 1.00 78.88 282 GLY A N 1
ATOM 2298 C CA . GLY A 1 282 ? -19.788 5.542 20.255 1.00 78.88 282 GLY A CA 1
ATOM 2299 C C . GLY A 1 282 ? -19.384 6.749 21.102 1.00 78.88 282 GLY A C 1
ATOM 2300 O O . GLY A 1 282 ? -20.156 7.702 21.195 1.00 78.88 282 GLY A O 1
ATOM 2301 N N . ARG A 1 283 ? -18.229 6.694 21.774 1.00 84.31 283 ARG A N 1
ATOM 2302 C CA . ARG A 1 283 ? -17.657 7.803 22.549 1.00 84.31 283 ARG A CA 1
ATOM 2303 C C . ARG A 1 283 ? -16.781 8.675 21.652 1.00 84.31 283 ARG A C 1
ATOM 2305 O O . ARG A 1 283 ? -16.244 8.204 20.654 1.00 84.31 283 ARG A O 1
ATOM 2312 N N . LEU A 1 284 ? -16.608 9.937 22.039 1.00 82.62 284 LEU A N 1
ATOM 2313 C CA . LEU A 1 284 ? -15.595 10.798 21.435 1.00 82.62 284 LEU A CA 1
ATOM 2314 C C . LEU A 1 284 ? -14.199 10.225 21.717 1.00 82.62 284 LEU A C 1
ATOM 2316 O O . LEU A 1 284 ? -13.838 10.028 22.880 1.00 82.62 284 LEU A O 1
ATOM 2320 N N . THR A 1 285 ? -13.416 9.993 20.667 1.00 86.00 285 THR A N 1
ATOM 2321 C CA . THR A 1 285 ? -12.049 9.484 20.786 1.00 86.00 285 THR A CA 1
ATOM 2322 C C . THR A 1 285 ? -11.134 10.580 21.323 1.00 86.00 285 THR A C 1
ATOM 2324 O O . THR A 1 285 ? -10.903 11.586 20.653 1.00 86.00 285 THR A O 1
ATOM 2327 N N . ARG A 1 286 ? -10.595 10.402 22.533 1.00 87.50 286 ARG A N 1
ATOM 2328 C CA . ARG A 1 286 ? -9.605 11.345 23.096 1.00 87.50 286 ARG A CA 1
ATOM 2329 C C . ARG A 1 286 ? -8.241 11.204 22.435 1.00 87.50 286 ARG A C 1
ATOM 2331 O O . ARG A 1 286 ? -7.509 12.179 22.287 1.00 87.50 286 ARG A O 1
ATOM 2338 N N . GLU A 1 287 ? -7.912 9.979 22.051 1.00 93.12 287 GLU A N 1
ATOM 2339 C CA . GLU A 1 287 ? -6.710 9.670 21.293 1.00 93.12 287 GLU A CA 1
ATOM 2340 C C . GLU A 1 287 ? -6.922 9.944 19.806 1.00 93.12 287 GLU A C 1
ATOM 2342 O O . GLU A 1 287 ? -8.055 9.973 19.320 1.00 93.12 287 GLU A O 1
ATOM 2347 N N . LYS A 1 288 ? -5.815 10.170 19.100 1.00 94.19 288 LYS A N 1
ATOM 2348 C CA . LYS A 1 288 ? -5.820 10.520 17.683 1.00 94.19 288 LYS A CA 1
ATOM 2349 C C . LYS A 1 288 ? -5.670 9.281 16.813 1.00 94.19 288 LYS A C 1
ATOM 2351 O O . LYS A 1 288 ? -4.827 8.429 17.097 1.00 94.19 288 LYS A O 1
ATOM 2356 N N . LEU A 1 289 ? -6.400 9.253 15.704 1.00 94.94 289 LEU A N 1
ATOM 2357 C CA . LEU A 1 289 ? -6.055 8.409 14.567 1.00 94.94 289 LEU A CA 1
ATOM 2358 C C . LEU A 1 289 ? -4.887 9.058 13.827 1.00 94.94 289 LEU A C 1
ATOM 2360 O O . LEU A 1 289 ? -5.055 10.106 13.202 1.00 94.94 289 LEU A O 1
ATOM 2364 N N . ILE A 1 290 ? -3.701 8.462 13.907 1.00 96.44 290 ILE A N 1
ATOM 2365 C CA . ILE A 1 290 ? -2.528 8.990 13.207 1.00 96.44 290 ILE A CA 1
ATOM 2366 C C . ILE A 1 290 ? -2.558 8.476 11.773 1.00 96.44 290 ILE A C 1
ATOM 2368 O O . ILE A 1 290 ? -2.580 7.267 11.564 1.00 96.44 290 ILE A O 1
ATOM 2372 N N . VAL A 1 291 ? -2.547 9.385 10.799 1.00 96.06 291 VAL A N 1
ATOM 2373 C CA . VAL A 1 291 ? -2.504 9.064 9.367 1.00 96.06 291 VAL A CA 1
ATOM 2374 C C . VAL A 1 291 ? -1.231 9.655 8.782 1.00 96.06 291 VAL A C 1
ATOM 2376 O O . VAL A 1 291 ? -1.033 10.866 8.814 1.00 96.06 291 VAL A O 1
ATOM 2379 N N . LEU A 1 292 ? -0.374 8.795 8.248 1.00 96.81 292 LEU A N 1
ATOM 2380 C CA . LEU A 1 292 ? 0.914 9.138 7.664 1.00 96.81 292 LEU A CA 1
ATOM 2381 C C . LEU A 1 292 ? 0.884 8.841 6.162 1.00 96.81 292 LEU A C 1
ATOM 2383 O O . LEU A 1 292 ? 0.588 7.713 5.766 1.00 96.81 292 LEU A O 1
ATOM 2387 N N . ARG A 1 293 ? 1.195 9.836 5.331 1.00 95.44 293 ARG A N 1
ATOM 2388 C CA . ARG A 1 293 ? 1.159 9.740 3.864 1.00 95.44 293 ARG A CA 1
ATOM 2389 C C . ARG A 1 293 ? 2.512 10.063 3.261 1.00 95.44 293 ARG A C 1
ATOM 2391 O O . ARG A 1 293 ? 3.063 11.135 3.519 1.00 95.44 293 ARG A O 1
ATOM 2398 N N . THR A 1 294 ? 3.009 9.183 2.398 1.00 96.69 294 THR A N 1
ATOM 2399 C CA . THR A 1 294 ? 4.175 9.509 1.574 1.00 96.69 294 THR A CA 1
ATOM 2400 C C . THR A 1 294 ? 3.845 10.607 0.563 1.00 96.69 294 THR A C 1
ATOM 2402 O O . THR A 1 294 ? 2.678 10.914 0.271 1.00 96.69 294 THR A O 1
ATOM 2405 N N . VAL A 1 295 ? 4.890 11.169 -0.044 1.00 94.75 295 VAL A N 1
ATOM 2406 C CA . VAL A 1 295 ? 4.736 11.842 -1.338 1.00 94.75 295 VAL A CA 1
ATOM 2407 C C . VAL A 1 295 ? 4.150 10.868 -2.374 1.00 94.75 295 VAL A C 1
ATOM 2409 O O . VAL A 1 295 ? 4.028 9.661 -2.136 1.00 94.75 295 VAL A O 1
ATOM 2412 N N . LYS A 1 296 ? 3.710 11.404 -3.512 1.00 95.12 296 LYS A N 1
ATOM 2413 C CA . LYS A 1 296 ? 3.383 10.556 -4.658 1.00 95.12 296 LYS A CA 1
ATOM 2414 C C . LYS A 1 296 ? 4.675 10.230 -5.391 1.00 95.12 296 LYS A C 1
ATOM 2416 O O . LYS A 1 296 ? 5.415 11.150 -5.707 1.00 95.12 296 LYS A O 1
ATOM 2421 N N . TYR A 1 297 ? 4.876 8.957 -5.681 1.00 97.31 297 TYR A N 1
ATOM 2422 C CA . TYR A 1 297 ? 6.003 8.439 -6.436 1.00 97.31 297 TYR A CA 1
ATOM 2423 C C . TYR A 1 297 ? 5.553 8.140 -7.860 1.00 97.31 297 TYR A C 1
ATOM 2425 O O . TYR A 1 297 ? 4.711 7.265 -8.068 1.00 97.31 297 TYR A O 1
ATOM 2433 N N . ASN A 1 298 ? 6.084 8.853 -8.844 1.00 97.31 298 ASN A N 1
ATOM 2434 C CA . ASN A 1 298 ? 5.918 8.503 -10.243 1.00 97.31 298 ASN A CA 1
ATOM 2435 C C . ASN A 1 298 ? 6.929 7.417 -10.621 1.00 97.31 298 ASN A C 1
ATOM 2437 O O . ASN A 1 298 ? 8.113 7.679 -10.796 1.00 97.31 298 ASN A O 1
ATOM 2441 N N . LEU A 1 299 ? 6.457 6.186 -10.811 1.00 97.94 299 LEU A N 1
ATOM 2442 C CA . LEU A 1 299 ? 7.321 5.029 -11.059 1.00 97.94 299 LEU A CA 1
ATOM 2443 C C . LEU A 1 299 ? 7.992 5.017 -12.443 1.00 97.94 299 LEU A C 1
ATOM 2445 O O . LEU A 1 299 ? 8.716 4.076 -12.756 1.00 97.94 299 LEU A O 1
ATOM 2449 N N . LEU A 1 300 ? 7.789 6.040 -13.272 1.00 97.19 300 LEU A N 1
ATOM 2450 C CA . LEU A 1 300 ? 8.635 6.276 -14.446 1.00 97.19 300 LEU A CA 1
ATOM 2451 C C . LEU A 1 300 ? 9.995 6.867 -1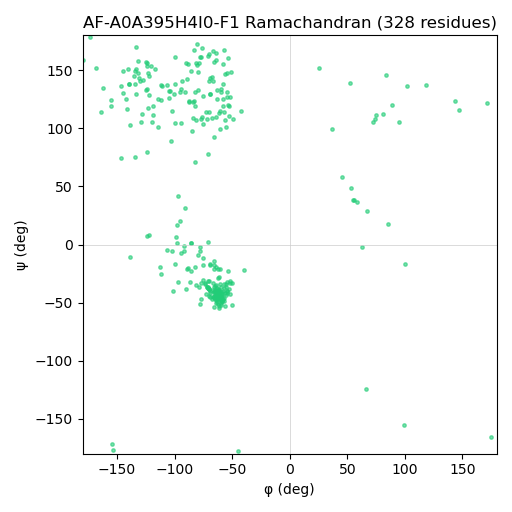4.044 1.00 97.19 300 LEU A C 1
ATOM 2453 O O . LEU A 1 300 ? 11.016 6.606 -14.683 1.00 97.19 300 LEU A O 1
ATOM 2457 N N . TRP A 1 301 ? 10.023 7.635 -12.955 1.00 97.69 301 TRP A N 1
ATOM 2458 C CA . TRP A 1 301 ? 11.174 8.422 -12.537 1.00 97.69 301 TRP A CA 1
ATOM 2459 C C . TRP A 1 301 ? 12.068 7.572 -11.641 1.00 97.69 301 TRP A C 1
ATOM 2461 O O . TRP A 1 301 ? 11.604 6.699 -10.903 1.00 97.69 301 TRP A O 1
ATOM 2471 N N . ARG A 1 302 ? 13.382 7.739 -11.774 1.00 96.88 302 ARG A N 1
ATOM 2472 C CA . ARG A 1 302 ? 14.348 6.852 -11.120 1.00 96.88 302 ARG A CA 1
ATOM 2473 C C . ARG A 1 302 ? 14.351 7.051 -9.607 1.00 96.88 302 ARG A C 1
ATOM 2475 O O . ARG A 1 302 ? 14.346 6.072 -8.866 1.00 96.88 302 ARG A O 1
ATOM 2482 N N . GLU A 1 303 ? 14.359 8.303 -9.179 1.00 95.94 303 GLU A N 1
ATOM 2483 C CA . GLU A 1 303 ? 14.419 8.725 -7.781 1.00 95.94 303 GLU A CA 1
ATOM 2484 C C . GLU A 1 303 ? 13.164 8.254 -7.031 1.00 95.94 303 GLU A C 1
ATOM 2486 O O . GLU A 1 303 ? 13.253 7.623 -5.979 1.00 95.94 303 GLU A O 1
ATOM 2491 N N . ASP A 1 304 ? 11.997 8.437 -7.647 1.00 97.69 304 ASP A N 1
ATOM 2492 C CA . ASP A 1 304 ? 10.712 7.999 -7.100 1.00 97.69 304 ASP A CA 1
ATOM 2493 C C . ASP A 1 304 ? 10.611 6.472 -6.998 1.00 97.69 304 ASP A C 1
ATOM 2495 O O . ASP A 1 304 ? 10.036 5.949 -6.043 1.00 97.69 304 ASP A O 1
ATOM 2499 N N . ARG A 1 305 ? 11.189 5.731 -7.955 1.00 97.31 305 ARG A N 1
ATOM 2500 C CA . ARG A 1 305 ? 11.276 4.266 -7.873 1.00 97.31 305 ARG A CA 1
ATOM 2501 C C . ARG A 1 305 ? 12.146 3.801 -6.712 1.00 97.31 305 ARG A C 1
ATOM 2503 O O . ARG A 1 305 ? 11.794 2.810 -6.075 1.00 97.31 305 ARG A O 1
ATOM 2510 N N . GLU A 1 306 ? 13.259 4.481 -6.440 1.00 95.75 306 GLU A N 1
ATOM 2511 C CA . GLU A 1 306 ? 14.126 4.151 -5.306 1.00 95.75 306 GLU A CA 1
ATOM 2512 C C . GLU A 1 306 ? 13.378 4.309 -3.979 1.00 95.75 306 GLU A C 1
ATOM 2514 O O . GLU A 1 306 ? 13.292 3.349 -3.208 1.00 95.75 306 GLU A O 1
ATOM 2519 N N . GLU A 1 307 ? 12.770 5.473 -3.744 1.00 95.44 307 GLU A N 1
ATOM 2520 C CA . GLU A 1 307 ? 12.030 5.730 -2.505 1.00 95.44 307 GLU A CA 1
ATOM 2521 C C . GLU A 1 307 ? 10.786 4.844 -2.364 1.00 95.44 307 GLU A C 1
ATOM 2523 O O . GLU A 1 307 ? 10.520 4.310 -1.282 1.00 95.44 307 GLU A O 1
ATOM 2528 N N . PHE A 1 308 ? 10.035 4.633 -3.451 1.00 97.50 308 PHE A N 1
ATOM 2529 C CA . PHE A 1 308 ? 8.881 3.738 -3.431 1.00 97.50 308 PHE A CA 1
ATOM 2530 C C . PHE A 1 308 ? 9.285 2.303 -3.094 1.00 97.50 308 PHE A C 1
ATOM 2532 O O . PHE A 1 308 ? 8.610 1.648 -2.299 1.00 97.50 308 PHE A O 1
ATOM 2539 N N . PHE A 1 309 ? 10.381 1.805 -3.675 1.00 95.88 309 PHE A N 1
ATOM 2540 C CA . PHE A 1 309 ? 10.861 0.455 -3.396 1.00 95.88 309 PHE A CA 1
ATOM 2541 C C . PHE A 1 309 ? 11.330 0.307 -1.950 1.00 95.88 309 PHE A C 1
ATOM 2543 O O . PHE A 1 309 ? 11.004 -0.696 -1.317 1.00 95.88 309 PHE A O 1
ATOM 2550 N N . GLU A 1 310 ? 12.026 1.307 -1.399 1.00 94.50 310 GLU A N 1
ATOM 2551 C CA . GLU A 1 310 ? 12.405 1.324 0.018 1.00 94.50 310 GLU A CA 1
ATOM 2552 C C . GLU A 1 310 ? 11.160 1.257 0.920 1.00 94.50 310 GLU A C 1
ATOM 2554 O O . GLU A 1 310 ? 11.086 0.402 1.806 1.00 94.50 310 GLU A O 1
ATOM 2559 N N . ALA A 1 311 ? 10.142 2.084 0.651 1.00 95.94 311 ALA A N 1
ATOM 2560 C CA . ALA A 1 311 ? 8.887 2.079 1.403 1.00 95.94 311 ALA A CA 1
ATOM 2561 C C . ALA A 1 311 ? 8.129 0.750 1.285 1.00 95.94 311 ALA A C 1
ATOM 2563 O O . ALA A 1 311 ? 7.662 0.207 2.289 1.00 95.94 311 ALA A O 1
ATOM 2564 N N . PHE A 1 312 ? 8.015 0.207 0.071 1.00 96.06 312 PHE A N 1
ATOM 2565 C CA . PHE A 1 312 ? 7.311 -1.044 -0.191 1.00 96.06 312 PHE A CA 1
ATOM 2566 C C . PHE A 1 312 ? 8.009 -2.239 0.467 1.00 96.06 312 PHE A C 1
ATOM 2568 O O . PHE A 1 312 ? 7.355 -3.055 1.122 1.00 96.06 312 PHE A O 1
ATOM 2575 N N . TYR A 1 313 ? 9.336 -2.322 0.354 1.00 93.81 313 TYR A N 1
ATOM 2576 C CA . TYR A 1 313 ? 10.129 -3.380 0.973 1.00 93.81 313 TYR A CA 1
ATOM 2577 C C . TYR A 1 313 ? 10.040 -3.323 2.503 1.00 93.81 313 TYR A C 1
ATOM 2579 O O . TYR A 1 313 ? 9.745 -4.335 3.143 1.00 93.81 313 TYR A O 1
ATOM 2587 N N . ALA A 1 314 ? 10.217 -2.136 3.093 1.00 93.69 314 ALA A N 1
ATOM 2588 C CA . ALA A 1 314 ? 10.107 -1.941 4.536 1.00 93.69 314 ALA A CA 1
ATOM 2589 C C . ALA A 1 314 ? 8.697 -2.265 5.052 1.00 93.69 314 ALA A C 1
ATOM 2591 O O . ALA A 1 314 ? 8.553 -2.928 6.078 1.00 93.69 314 ALA A O 1
ATOM 2592 N N . MET A 1 315 ? 7.649 -1.881 4.314 1.00 96.00 315 MET A N 1
ATOM 2593 C CA . MET A 1 315 ? 6.268 -2.258 4.628 1.00 96.00 315 MET A CA 1
ATOM 2594 C C . MET A 1 315 ? 6.092 -3.782 4.633 1.00 96.00 315 MET A C 1
ATOM 2596 O O . MET A 1 315 ? 5.476 -4.317 5.551 1.00 96.00 315 MET A O 1
ATOM 2600 N N . CYS A 1 316 ? 6.665 -4.506 3.667 1.00 94.25 316 CYS A N 1
ATOM 2601 C CA . CYS A 1 316 ? 6.630 -5.971 3.666 1.00 94.25 316 CYS A CA 1
ATOM 2602 C C . CYS A 1 316 ? 7.351 -6.563 4.889 1.00 94.25 316 CYS A C 1
ATOM 2604 O O . CYS A 1 316 ? 6.835 -7.497 5.504 1.00 94.25 316 CYS A O 1
ATOM 2606 N N . GLY A 1 317 ? 8.504 -5.999 5.270 1.00 92.06 317 GLY A N 1
ATOM 2607 C CA . GLY A 1 317 ? 9.247 -6.360 6.486 1.00 92.06 317 GLY A CA 1
ATOM 2608 C C . GLY A 1 317 ? 8.421 -6.166 7.754 1.00 92.06 317 GLY A C 1
ATOM 2609 O O . GLY A 1 317 ? 8.283 -7.088 8.562 1.00 92.06 317 GLY A O 1
ATOM 2610 N N . PHE A 1 318 ? 7.798 -4.993 7.877 1.00 93.56 318 PHE A N 1
ATOM 2611 C CA . PHE A 1 318 ? 6.873 -4.672 8.956 1.00 93.56 318 PHE A CA 1
ATOM 2612 C C . PHE A 1 318 ? 5.736 -5.687 9.020 1.00 93.56 318 PHE A C 1
ATOM 2614 O O . PHE A 1 318 ? 5.525 -6.299 10.062 1.00 93.56 318 PHE A O 1
ATOM 2621 N N . LEU A 1 319 ? 5.037 -5.923 7.907 1.00 93.00 319 LEU A N 1
ATOM 2622 C CA . LEU A 1 319 ? 3.886 -6.825 7.858 1.00 93.00 319 LEU A CA 1
ATOM 2623 C C . LEU A 1 319 ? 4.260 -8.278 8.181 1.00 93.00 319 LEU A C 1
ATOM 2625 O O . LEU A 1 319 ? 3.504 -8.958 8.878 1.00 93.00 319 LEU A O 1
ATOM 2629 N N . GLY A 1 320 ? 5.433 -8.739 7.737 1.00 88.81 320 GLY A N 1
ATOM 2630 C CA . GLY A 1 320 ? 5.938 -10.080 8.034 1.00 88.81 320 GLY A CA 1
ATOM 2631 C C . GLY A 1 320 ? 6.145 -10.295 9.534 1.00 88.81 320 GLY A C 1
ATOM 2632 O O . GLY A 1 320 ? 5.659 -11.278 10.095 1.00 88.81 320 GLY A O 1
ATOM 2633 N N . GLY A 1 321 ? 6.785 -9.339 10.215 1.00 83.94 321 GLY A N 1
ATOM 2634 C CA . GLY A 1 321 ? 6.953 -9.381 11.672 1.00 83.94 321 GLY A CA 1
ATOM 2635 C C . GLY A 1 321 ? 5.649 -9.140 12.440 1.00 83.94 321 GLY A C 1
ATOM 2636 O O . GLY A 1 321 ? 5.393 -9.781 13.462 1.00 83.94 321 GLY A O 1
ATOM 2637 N N . TYR A 1 322 ? 4.803 -8.244 11.932 1.00 80.75 322 TYR A N 1
ATOM 2638 C CA . TYR A 1 322 ? 3.543 -7.845 12.553 1.00 80.75 322 TYR A CA 1
ATOM 2639 C C . TYR A 1 322 ? 2.519 -8.984 12.581 1.00 80.75 322 TYR A C 1
ATOM 2641 O O . TYR A 1 322 ? 1.819 -9.157 13.584 1.00 80.75 322 TYR A O 1
ATOM 2649 N N . TRP A 1 323 ? 2.445 -9.787 11.516 1.00 74.25 323 TRP A N 1
ATOM 2650 C CA . TRP A 1 323 ? 1.500 -10.901 11.401 1.00 74.25 323 TRP A CA 1
ATOM 2651 C C . TRP A 1 323 ? 2.102 -12.263 11.784 1.00 74.25 323 TRP A C 1
ATOM 2653 O O . TRP A 1 323 ? 1.406 -13.110 12.340 1.00 74.25 323 TRP A O 1
ATOM 2663 N N . GLY A 1 324 ? 3.398 -12.481 11.538 1.00 61.25 324 GLY A N 1
ATOM 2664 C CA . GLY A 1 324 ? 4.058 -13.783 11.692 1.00 61.25 324 GLY A CA 1
ATOM 2665 C C . GLY A 1 324 ? 4.403 -14.206 13.125 1.00 61.25 324 GLY A C 1
ATOM 2666 O O . GLY A 1 324 ? 4.895 -15.315 13.323 1.00 61.25 324 GLY A O 1
ATOM 2667 N N . GLY A 1 325 ? 4.196 -13.356 14.139 1.00 53.19 325 GLY A N 1
ATOM 2668 C CA . GLY A 1 325 ? 4.429 -13.683 15.558 1.00 53.19 325 GLY A CA 1
ATOM 2669 C C . GLY A 1 325 ? 5.882 -14.021 15.941 1.00 53.19 325 GLY A C 1
ATOM 2670 O O . GLY A 1 325 ? 6.175 -14.233 17.117 1.00 53.19 325 GLY A O 1
ATOM 2671 N N . LYS A 1 326 ? 6.813 -14.046 14.982 1.00 41.50 326 LYS A N 1
ATOM 2672 C CA . LYS A 1 326 ? 8.244 -14.256 15.189 1.00 41.50 326 LYS A CA 1
ATOM 2673 C C . LYS A 1 326 ? 9.001 -13.070 14.613 1.00 41.50 326 LYS A C 1
ATOM 2675 O O . LYS A 1 326 ? 8.997 -12.850 13.406 1.00 41.50 326 LYS A O 1
ATOM 2680 N N . LYS A 1 327 ? 9.710 -12.343 15.480 1.00 38.47 327 LYS A N 1
ATOM 2681 C CA . LYS A 1 327 ? 10.866 -11.549 15.060 1.00 38.47 327 LYS A CA 1
ATOM 2682 C C . LYS A 1 327 ? 11.883 -12.527 14.472 1.00 38.47 327 LYS A C 1
ATOM 2684 O O . LYS A 1 327 ? 12.565 -13.218 15.219 1.00 38.47 327 LYS A O 1
ATOM 2689 N N . SER A 1 328 ? 11.935 -12.630 13.155 1.00 30.78 328 SER A N 1
ATOM 2690 C CA . SER A 1 328 ? 13.036 -13.280 12.453 1.00 30.78 328 SER A CA 1
ATOM 2691 C C . SER A 1 328 ? 13.441 -12.379 11.300 1.00 30.78 328 SER A C 1
ATOM 2693 O O . SER A 1 328 ? 13.091 -12.629 10.153 1.00 30.78 328 SER A O 1
ATOM 2695 N N . LEU A 1 329 ? 14.138 -11.300 11.643 1.00 32.59 329 LEU A N 1
ATOM 2696 C CA . LEU A 1 329 ? 15.143 -10.729 10.761 1.00 32.59 329 LEU A CA 1
ATOM 2697 C C . LEU A 1 329 ? 16.457 -11.358 11.228 1.00 32.59 329 LEU A C 1
ATOM 2699 O O . LEU A 1 329 ? 16.918 -11.064 12.332 1.00 32.59 329 LEU A O 1
ATOM 2703 N N . VAL A 1 330 ? 16.945 -12.323 10.451 1.00 34.03 330 VAL A N 1
ATOM 2704 C CA . VAL A 1 330 ? 18.364 -12.690 10.405 1.00 34.03 330 VAL A CA 1
ATOM 2705 C C . VAL A 1 330 ? 18.880 -12.133 9.102 1.00 34.03 330 VAL A C 1
ATOM 2707 O O . VAL A 1 330 ? 18.163 -12.360 8.100 1.00 34.03 330 VAL A O 1
#

Foldseek 3Di:
DDDDDDDDDDDDDDDDDDDDDDDDDDDDDDDDDDDDPPDPPPPPPPLPDFPAQLAQPPPPLFPHDPVNVVLQQADEDEADFLCVQQNVVLFQDPVNCPPLNVLLLCLLQVDALCCLLVPDCPDPSLVPRQLNQLSVLLNVLVVCVVVVHDDDDCCLVNLCSSQCSDCLRVVFKDWDQDWAWADQVLSRDTDTQPARTAIDTPVPPVNHAGQETAFDDDPDPDDTGDSVSSQVSRFVRNQSSCVSVPPADQKRKGWYWYDDRQKIKIKMWIDGNQQSVCSSSNHRRPDHTYMYIHDIQRSSHSVSSSRVSSSSSSSSSSVCCVPVVDPDDD

Organism: NCBI:txid1448316

Nearest PDB structures (foldseek):
  1zwy-assembly2_C  TM=8.020E-01  e=3.957E-01  Vibrio cholerae
  1zwy-assembly2_D  TM=8.122E-01  e=5.442E-01  Vibrio cholerae
  1zwy-assembly3_B  TM=8.172E-01  e=7.097E-01  Vibrio cholerae
  1zwy-assembly3_A  TM=8.128E-01  e=7.097E-01  Vibrio cholerae
  1zno-assembly1_B  TM=8.115E-01  e=8.777E-01  Vibrio cholerae

Radius of gyration: 28.39 Å; Cα contacts (8 Å, |Δi|>4): 505; chains: 1; bounding box: 82×47×98 Å

Mean predicted aligned error: 11.9 Å